Protein AF-A0A8G1RL74-F1 (afdb_monomer_lite)

pLDDT: mean 72.15, std 18.11, range [24.28, 95.0]

Radius of gyration: 19.1 Å; chains: 1; bounding box: 39×47×53 Å

InterPro domains:
  IPR001680 WD40 repeat [PS50082] (31-72)
  IPR011659 WD40-like beta-propeller [PF07676] (40-57)
  IPR015943 WD40/YVTN repeat-like-containing domain superfamily [G3DSA:2.130.10.10] (12-139)
  IPR015943 WD40/YVTN repeat-like-containing domain superfamily [G3DSA:2.130.10.10] (140-212)

Organism: NCBI:txid1448319

Secondary structure (DSSP, 8-state):
----EEEEE---SSSS---EEEEETTEEEEEE---S---EEEE-TTSSEEEEE-SSSEEEEEE--TTS--EEEEEEE-SS---EEEEEE-TTSSEEEEEETTEEEEEETTTTEEEEEE--TTS-EEEEEE-TTSPEEEEESEEEEEE-TTSSEEEEEESSSSEEEEEETTT--EEEEEE-SS-----EE-TTSSEEEETTEEEEPTT-PPS---S-SS---------EEEETTEEEETTEEEEEPPGGGSSEEEEETTEEEEE-TTS-EEEEE---

Sequence (276 aa):
MSPSSVLLAYYSLKHVSTEAFVLRESGVSCLYGLKLRVTSVALSPDGQRLAYSSNEKEIPLWQVESSGADTMVDTLPIDVPSPTRRLSISPDSQYIARASDQGVDIWSVADKMVIRRLGNDAGDVTSVCFSADGRLLARAEIRALACSRDGRYILSSSETTNEITLWDVATKEKLQIIEAPGPTQLLRLSEDQRYVLTERGAFPISGASAPGQDGSSAPATVECPAFLAVRDNWIVTGARRRLWLPPEYRGVWALHGRVFDIGSKLGRVLKFVLRE

Structure (mmCIF, N/CA/C/O backbone):
data_AF-A0A8G1RL74-F1
#
_entry.id   AF-A0A8G1RL74-F1
#
loop_
_atom_site.group_PDB
_atom_site.id
_atom_site.type_symbol
_atom_site.label_atom_id
_atom_site.label_alt_id
_atom_site.label_comp_id
_atom_site.label_asym_id
_atom_site.label_entity_id
_atom_site.label_seq_id
_atom_site.pdbx_PDB_ins_code
_atom_site.Cartn_x
_atom_site.Cartn_y
_atom_site.Cartn_z
_atom_site.occupancy
_atom_site.B_iso_or_equiv
_atom_site.auth_seq_id
_atom_site.auth_comp_id
_atom_site.auth_asym_id
_atom_site.auth_atom_id
_atom_site.pdbx_PDB_model_num
ATOM 1 N N . MET A 1 1 ? -22.833 1.667 2.586 1.00 26.55 1 MET A N 1
ATOM 2 C CA . MET A 1 1 ? -21.927 2.555 3.343 1.00 26.55 1 MET A CA 1
ATOM 3 C C . MET A 1 1 ? -20.529 2.324 2.798 1.00 26.55 1 MET A C 1
ATOM 5 O O . MET A 1 1 ? -20.051 1.203 2.883 1.00 26.55 1 MET A O 1
ATOM 9 N N . SER A 1 2 ? -19.952 3.312 2.111 1.00 32.06 2 SER A N 1
ATOM 10 C CA . SER A 1 2 ? -18.556 3.231 1.653 1.00 32.06 2 SER A CA 1
ATOM 11 C C . SER A 1 2 ? -17.647 3.382 2.877 1.00 32.06 2 SER A C 1
ATOM 13 O O . SER A 1 2 ? -17.989 4.194 3.737 1.00 32.06 2 SER A O 1
ATOM 15 N N . PRO A 1 3 ? -16.556 2.616 3.023 1.00 38.44 3 PRO A N 1
ATOM 16 C CA . PRO A 1 3 ? -15.675 2.751 4.175 1.00 38.44 3 PRO A CA 1
ATOM 17 C C . PRO A 1 3 ? -14.981 4.125 4.150 1.00 38.44 3 PRO A C 1
ATOM 19 O O . PRO A 1 3 ? -14.099 4.382 3.335 1.00 38.44 3 PRO A O 1
ATOM 22 N N . SER A 1 4 ? -15.426 5.023 5.033 1.00 44.66 4 SER A N 1
ATOM 23 C CA . SER A 1 4 ? -15.088 6.458 5.103 1.00 44.66 4 SER A CA 1
ATOM 24 C C . SER A 1 4 ? -13.709 6.783 5.702 1.00 44.66 4 SER A C 1
ATOM 26 O O . SER A 1 4 ? -13.488 7.902 6.174 1.00 44.66 4 SER A O 1
ATOM 28 N N . SER A 1 5 ? -12.786 5.822 5.722 1.00 42.84 5 SER A N 1
ATOM 29 C CA . SER A 1 5 ? -11.487 5.958 6.387 1.00 42.84 5 SER A CA 1
ATOM 30 C C . SER A 1 5 ? -10.369 5.854 5.356 1.00 42.84 5 SER A C 1
ATOM 32 O O . SER A 1 5 ? -10.213 4.825 4.699 1.00 42.84 5 SER A O 1
ATOM 34 N N . VAL A 1 6 ? -9.577 6.917 5.203 1.00 50.50 6 VAL A N 1
ATOM 35 C CA . VAL A 1 6 ? -8.365 6.896 4.376 1.00 50.50 6 VAL A CA 1
ATOM 36 C C . VAL A 1 6 ? -7.164 7.020 5.287 1.00 50.50 6 VAL A C 1
ATOM 38 O O . VAL A 1 6 ? -7.056 7.920 6.111 1.00 50.50 6 VAL A O 1
ATOM 41 N N . LEU A 1 7 ? -6.242 6.079 5.158 1.00 50.16 7 LEU A N 1
ATOM 42 C CA . LEU A 1 7 ? -5.069 6.066 6.002 1.00 50.16 7 LEU A CA 1
ATOM 43 C C . LEU A 1 7 ? -3.994 7.019 5.480 1.00 50.16 7 LEU A C 1
ATOM 45 O O . LEU A 1 7 ? -3.633 6.948 4.305 1.00 50.16 7 LEU A O 1
ATOM 49 N N . LEU A 1 8 ? -3.427 7.835 6.373 1.00 49.84 8 LEU A N 1
ATOM 50 C CA . LEU A 1 8 ? -2.185 8.556 6.116 1.00 49.84 8 LEU A CA 1
ATOM 51 C C . LEU A 1 8 ? -1.096 8.030 7.046 1.00 49.84 8 LEU A C 1
ATOM 53 O O . LEU A 1 8 ? -0.941 8.461 8.187 1.00 49.84 8 LEU A O 1
ATOM 57 N N . ALA A 1 9 ? -0.298 7.099 6.543 1.00 46.19 9 ALA A N 1
ATOM 58 C CA . ALA A 1 9 ? 0.945 6.762 7.211 1.00 46.19 9 ALA A CA 1
ATOM 59 C C . ALA A 1 9 ? 1.938 7.913 7.008 1.00 46.19 9 ALA A C 1
ATOM 61 O O . ALA A 1 9 ? 2.333 8.218 5.881 1.00 46.19 9 ALA A O 1
ATOM 62 N N . TYR A 1 10 ? 2.319 8.576 8.094 1.00 46.38 10 TYR A N 1
ATOM 63 C CA . TYR A 1 10 ? 3.368 9.581 8.077 1.00 46.38 10 TYR A CA 1
ATOM 64 C C . TYR A 1 10 ? 4.738 8.903 8.202 1.00 46.38 10 TYR A C 1
ATOM 66 O O . TYR A 1 10 ? 4.910 7.940 8.941 1.00 46.38 10 TYR A O 1
ATOM 74 N N . TYR A 1 11 ? 5.722 9.423 7.469 1.00 41.25 11 TYR A N 1
ATOM 75 C CA . TYR A 1 11 ? 7.127 9.031 7.538 1.00 41.25 11 TYR A CA 1
ATOM 76 C C . TYR A 1 11 ? 7.974 10.301 7.679 1.00 41.25 11 TYR A C 1
ATOM 78 O O . TYR A 1 11 ? 8.008 11.131 6.766 1.00 41.25 11 TYR A O 1
ATOM 86 N N . SER A 1 12 ? 8.652 10.482 8.820 1.00 38.94 12 SER A N 1
ATOM 87 C CA . SER A 1 12 ? 9.612 11.581 8.998 1.00 38.94 12 SER A CA 1
ATOM 88 C C . SER A 1 12 ? 11.030 11.106 8.735 1.00 38.94 12 SER A C 1
ATO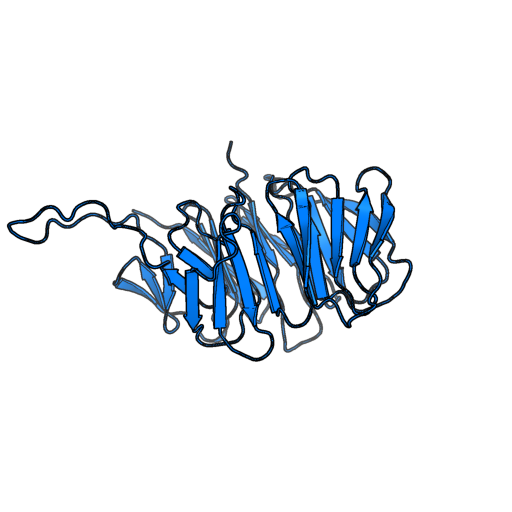M 90 O O . SER A 1 12 ? 11.558 10.256 9.447 1.00 38.94 12 SER A O 1
ATOM 92 N N . LEU A 1 13 ? 11.688 11.711 7.749 1.00 38.06 13 LEU A N 1
ATOM 93 C CA . LEU A 1 13 ? 13.078 11.405 7.404 1.00 38.06 13 LEU A CA 1
ATOM 94 C C . LEU A 1 13 ? 14.120 12.063 8.313 1.00 38.06 13 LEU A C 1
ATOM 96 O O . LEU A 1 13 ? 15.304 11.819 8.097 1.00 38.06 13 LEU A O 1
ATOM 100 N N . LYS A 1 14 ? 13.741 12.926 9.270 1.00 36.50 14 LYS A N 1
ATOM 101 C CA . LYS A 1 14 ? 14.746 13.782 9.928 1.00 36.50 14 LYS A CA 1
ATOM 102 C C . LYS A 1 14 ? 14.900 13.680 11.441 1.00 36.50 14 LYS A C 1
ATOM 104 O O . LYS A 1 14 ? 16.012 13.933 11.883 1.00 36.50 14 LYS A O 1
ATOM 109 N N . HIS A 1 15 ? 13.920 13.238 12.230 1.00 37.06 15 HIS A N 1
ATOM 110 C CA . HIS A 1 15 ? 14.128 13.095 13.680 1.00 37.06 15 HIS A CA 1
ATOM 111 C C . HIS A 1 15 ? 13.288 11.953 14.271 1.00 37.06 15 HIS A C 1
ATOM 113 O O . HIS A 1 15 ? 12.080 12.087 14.345 1.00 37.06 15 HIS A O 1
ATOM 119 N N . VAL A 1 16 ? 13.966 10.854 14.638 1.00 46.22 16 VAL A N 1
ATOM 120 C CA . VAL A 1 16 ? 13.730 9.749 15.616 1.00 46.22 16 VAL A CA 1
ATOM 121 C C . VAL A 1 16 ? 12.306 9.234 15.956 1.00 46.22 16 VAL A C 1
ATOM 123 O O . VAL A 1 16 ? 12.204 8.112 16.441 1.00 46.22 16 VAL A O 1
ATOM 126 N N . SER A 1 17 ? 11.203 9.920 15.668 1.00 50.62 17 SER A N 1
ATOM 127 C CA . SER A 1 17 ? 9.837 9.422 15.880 1.00 50.62 17 SER A CA 1
ATOM 128 C C . SER A 1 17 ? 9.039 9.416 14.579 1.00 50.62 17 SER A C 1
ATOM 130 O O . SER A 1 17 ? 9.030 10.379 13.809 1.00 50.62 17 SER A O 1
ATOM 132 N N . THR A 1 18 ? 8.383 8.292 14.298 1.00 56.81 18 THR A N 1
ATOM 133 C CA . THR A 1 18 ? 7.429 8.169 13.196 1.00 56.81 18 THR A CA 1
ATOM 134 C C . THR A 1 18 ? 6.071 7.826 13.782 1.00 56.81 18 THR A C 1
ATOM 136 O O . THR A 1 18 ? 5.930 6.829 14.480 1.00 56.81 18 THR A O 1
ATOM 139 N N . GLU A 1 19 ? 5.081 8.663 13.500 1.00 57.00 19 GLU A N 1
ATOM 140 C CA . GLU A 1 19 ? 3.706 8.492 13.968 1.00 57.00 19 GLU A CA 1
ATOM 141 C C . GLU A 1 19 ? 2.831 7.970 12.824 1.00 57.00 19 GLU A C 1
ATOM 143 O O . GLU A 1 19 ? 3.009 8.359 11.669 1.00 57.00 19 GLU A O 1
ATOM 148 N N . ALA A 1 20 ? 1.894 7.075 13.132 1.00 60.78 20 ALA A N 1
ATOM 149 C CA . ALA A 1 20 ? 0.891 6.604 12.184 1.00 60.78 20 ALA A CA 1
ATOM 150 C C . ALA A 1 20 ? -0.439 7.310 12.472 1.00 60.78 20 ALA A C 1
ATOM 152 O O . ALA A 1 20 ? -0.889 7.340 13.618 1.00 60.78 20 ALA A O 1
ATOM 153 N N . PHE A 1 21 ? -1.073 7.861 11.436 1.00 61.91 21 PHE A N 1
ATOM 154 C CA . PHE A 1 21 ? -2.341 8.573 11.565 1.00 61.91 21 PHE A CA 1
ATOM 155 C C . PHE A 1 21 ? -3.429 7.891 10.747 1.00 61.91 21 PHE A C 1
ATOM 157 O O . PHE A 1 21 ? -3.199 7.451 9.621 1.00 61.91 21 PHE A O 1
ATOM 164 N N . VAL A 1 22 ? -4.642 7.871 11.288 1.00 62.16 22 VAL A N 1
ATOM 165 C CA . VAL A 1 22 ? -5.845 7.512 10.540 1.00 62.16 22 VAL A CA 1
ATOM 166 C C . VAL A 1 22 ? -6.636 8.776 10.270 1.00 62.16 22 VAL A C 1
ATOM 168 O O . VAL A 1 22 ? -6.979 9.519 11.194 1.00 62.16 22 VAL A O 1
ATOM 171 N N . LEU A 1 23 ? -6.945 9.015 8.996 1.00 57.38 23 LEU A N 1
ATOM 172 C CA . LEU A 1 23 ? -7.840 10.089 8.597 1.00 57.38 23 LEU A CA 1
ATOM 173 C C . LEU A 1 23 ? -9.252 9.537 8.457 1.00 57.38 23 LEU A C 1
ATOM 175 O O . LEU A 1 23 ? -9.491 8.490 7.849 1.00 57.38 23 LEU A O 1
ATOM 179 N N . ARG A 1 24 ? -10.193 10.273 9.030 1.00 59.75 24 ARG A N 1
ATOM 180 C CA . ARG A 1 24 ? -11.633 10.034 8.942 1.00 59.75 24 ARG A CA 1
ATOM 181 C C . ARG A 1 24 ? -12.304 11.311 8.509 1.00 59.75 24 ARG A C 1
ATOM 183 O O . ARG A 1 24 ? -11.745 12.386 8.680 1.00 59.75 24 ARG A O 1
ATOM 190 N N . GLU A 1 25 ? -13.566 11.237 8.115 1.00 53.59 25 GLU A N 1
ATOM 191 C CA . GLU A 1 25 ? -14.400 12.437 7.970 1.00 53.59 25 GLU A CA 1
ATOM 192 C C . GLU A 1 25 ? -14.465 13.263 9.262 1.00 53.59 25 GLU A C 1
ATOM 194 O O . GLU A 1 25 ? -14.274 14.480 9.214 1.00 53.59 25 GLU A O 1
ATOM 199 N N . SER A 1 26 ? -14.596 12.606 10.418 1.00 54.28 26 SER A N 1
ATOM 200 C CA . SER A 1 26 ? -14.692 13.245 11.740 1.00 54.28 26 SER A CA 1
ATOM 201 C C . SER A 1 26 ? -13.412 13.954 12.191 1.00 54.28 26 SER A C 1
ATOM 203 O O . SER A 1 26 ? -13.473 14.895 12.977 1.00 54.28 26 SER A O 1
ATOM 205 N N . GLY A 1 27 ? -12.244 13.557 11.685 1.00 55.72 27 GLY A N 1
ATOM 206 C CA . GLY A 1 27 ? -10.974 14.106 12.152 1.00 55.72 27 GLY A CA 1
ATOM 207 C C . GLY A 1 27 ? -9.778 13.242 11.789 1.00 55.72 27 GLY A C 1
ATOM 208 O O . GLY A 1 27 ? -9.906 12.217 11.125 1.00 55.72 27 GLY A O 1
ATOM 209 N N . VAL A 1 28 ? -8.614 13.679 12.248 1.00 61.22 28 VAL A N 1
ATOM 210 C CA . VAL A 1 28 ? -7.370 12.915 12.183 1.00 61.22 28 VAL A CA 1
ATOM 211 C C . VAL A 1 28 ? -7.112 12.357 13.573 1.00 61.22 28 VAL A C 1
ATOM 213 O O . VAL A 1 28 ? -7.032 13.136 14.521 1.00 61.22 28 VAL A O 1
ATOM 216 N N . SER A 1 29 ? -6.993 11.034 13.701 1.00 60.59 29 SER A N 1
ATOM 217 C CA . SER A 1 29 ? -6.506 10.408 14.936 1.00 60.59 29 SER A CA 1
ATOM 218 C C . SER A 1 29 ? -5.061 9.964 14.745 1.00 60.59 29 SER A C 1
ATOM 220 O O . SER A 1 29 ? -4.694 9.416 13.703 1.00 60.59 29 SER A O 1
ATOM 222 N N . CYS A 1 30 ? -4.223 10.213 15.748 1.00 63.19 30 CYS A N 1
ATOM 223 C CA . CYS A 1 30 ? -2.933 9.544 15.852 1.00 63.19 30 CYS A CA 1
ATOM 224 C C . CYS A 1 30 ? -3.184 8.185 16.500 1.00 63.19 30 CYS A C 1
ATOM 226 O O . CYS A 1 30 ? -3.754 8.140 17.589 1.00 63.19 30 CYS A O 1
ATOM 228 N N . LEU A 1 31 ? -2.784 7.098 15.839 1.00 58.97 31 LEU A N 1
ATOM 229 C CA . LEU A 1 31 ? -3.006 5.747 16.363 1.00 58.97 31 LEU A CA 1
ATOM 230 C C . LEU A 1 31 ? -2.230 5.498 17.649 1.00 58.97 31 LEU A C 1
ATOM 232 O O . LEU A 1 31 ? -2.686 4.723 18.473 1.00 58.97 31 LEU A O 1
ATOM 236 N N . TYR A 1 32 ? -1.087 6.165 17.828 1.00 54.69 32 TYR A N 1
ATOM 237 C CA . TYR A 1 32 ? -0.374 6.320 19.095 1.00 54.69 32 TYR A CA 1
ATOM 238 C C . TYR A 1 32 ? 0.888 7.167 18.857 1.00 54.69 32 TYR A C 1
ATOM 240 O O . TYR A 1 32 ? 1.478 7.116 17.775 1.00 54.69 32 TYR A O 1
ATOM 248 N N . GLY A 1 33 ? 1.358 7.886 19.883 1.00 48.19 33 GLY A N 1
ATOM 249 C CA . GLY A 1 33 ? 2.649 8.592 19.891 1.00 48.19 33 GLY A CA 1
ATOM 250 C C . GLY A 1 33 ? 3.831 7.619 19.946 1.00 48.19 33 GLY A C 1
ATOM 251 O O . GLY A 1 33 ? 4.504 7.486 20.971 1.00 48.19 33 GLY A O 1
ATOM 252 N N . LEU A 1 34 ? 4.050 6.875 18.864 1.00 51.53 34 LEU A N 1
ATOM 253 C CA . LEU A 1 34 ? 5.101 5.874 18.776 1.00 51.53 34 LEU A CA 1
ATOM 254 C C . LEU A 1 34 ? 6.471 6.568 18.781 1.00 51.53 34 LEU A C 1
ATOM 256 O O . LEU A 1 34 ? 6.874 7.216 17.816 1.00 51.53 34 LEU A O 1
ATOM 260 N N . LYS A 1 35 ? 7.259 6.349 19.841 1.00 57.38 35 LYS A N 1
ATOM 261 C CA . LYS A 1 35 ? 8.718 6.585 19.834 1.00 57.38 35 LYS A CA 1
ATOM 262 C C . LYS A 1 35 ? 9.456 5.518 19.009 1.00 57.38 35 LYS A C 1
ATOM 264 O O . LYS A 1 35 ? 10.547 5.094 19.371 1.00 57.38 35 LYS A O 1
ATOM 269 N N . LEU A 1 36 ? 8.838 5.036 17.934 1.00 63.84 36 LEU A N 1
ATOM 270 C CA . LEU A 1 36 ? 9.356 3.969 17.092 1.00 63.84 36 LEU A CA 1
ATOM 271 C C . LEU A 1 36 ? 9.481 4.470 15.657 1.00 63.84 36 LEU A C 1
ATOM 273 O O . LEU A 1 36 ? 8.739 5.341 15.198 1.00 63.84 36 LEU A O 1
ATOM 277 N N . ARG A 1 37 ? 10.437 3.896 14.929 1.00 70.50 37 ARG A N 1
ATOM 278 C CA . ARG A 1 37 ? 10.580 4.119 13.494 1.00 70.50 37 ARG A CA 1
ATOM 279 C C . ARG A 1 37 ? 9.636 3.171 12.760 1.00 70.50 37 ARG A C 1
ATOM 281 O O . ARG A 1 37 ? 9.957 1.998 12.594 1.00 70.50 37 ARG A O 1
ATOM 288 N N . VAL A 1 38 ? 8.482 3.679 12.339 1.00 74.81 38 VAL A N 1
ATOM 289 C CA . VAL A 1 38 ? 7.544 2.959 11.467 1.00 74.81 38 VAL A CA 1
ATOM 290 C C . VAL A 1 38 ? 8.156 2.840 10.070 1.00 74.81 38 VAL A C 1
ATOM 292 O O . VAL A 1 38 ? 8.666 3.814 9.513 1.00 74.81 38 VAL A O 1
ATOM 295 N N . THR A 1 39 ? 8.136 1.631 9.519 1.00 77.12 39 THR A N 1
ATOM 296 C CA . THR A 1 39 ? 8.751 1.287 8.227 1.00 77.12 39 THR A CA 1
ATOM 297 C C . THR A 1 39 ? 7.721 1.024 7.132 1.00 77.12 39 THR A C 1
ATOM 299 O O . THR A 1 39 ? 7.994 1.286 5.962 1.00 77.12 39 THR A O 1
ATOM 302 N N . SER A 1 40 ? 6.524 0.556 7.491 1.00 79.88 40 SER A N 1
ATOM 303 C CA . SER A 1 40 ? 5.406 0.353 6.571 1.00 79.88 40 SER A CA 1
ATOM 304 C C . SER A 1 40 ? 4.083 0.319 7.330 1.00 79.88 40 SER A C 1
ATOM 306 O O . SER A 1 40 ? 4.057 0.012 8.520 1.00 79.88 40 SER A O 1
ATOM 308 N N . VAL A 1 41 ? 2.987 0.634 6.642 1.00 80.06 41 VAL A N 1
ATOM 309 C CA . VAL A 1 41 ? 1.629 0.572 7.184 1.00 80.06 41 VAL A CA 1
ATOM 310 C C . VAL A 1 41 ? 0.692 0.041 6.106 1.00 80.06 41 VAL A C 1
ATOM 312 O O . VAL A 1 41 ? 0.876 0.346 4.928 1.00 80.06 41 VAL A O 1
ATOM 315 N N . ALA A 1 42 ? -0.312 -0.727 6.510 1.00 82.94 42 ALA A N 1
ATOM 316 C CA . ALA A 1 42 ? -1.349 -1.249 5.640 1.00 82.94 42 ALA A CA 1
ATOM 317 C C . ALA A 1 42 ? -2.731 -1.082 6.286 1.00 82.94 42 ALA A C 1
ATOM 319 O O . ALA A 1 42 ? -2.906 -1.352 7.474 1.00 82.94 42 ALA A O 1
ATOM 320 N N . LEU A 1 43 ? -3.704 -0.643 5.485 1.00 79.00 43 LEU A N 1
ATOM 321 C CA . LEU A 1 43 ? -5.120 -0.600 5.845 1.00 79.00 43 LEU A CA 1
ATOM 322 C C . LEU A 1 43 ? -5.848 -1.709 5.088 1.00 79.00 43 LEU A C 1
ATOM 324 O O . LEU A 1 43 ? -5.581 -1.947 3.910 1.00 79.00 43 LEU A O 1
ATOM 328 N N . SER A 1 44 ? -6.789 -2.347 5.759 1.00 82.94 44 SER A N 1
ATOM 329 C CA . SER A 1 44 ? -7.779 -3.220 5.128 1.00 82.94 44 SER A CA 1
ATOM 330 C C . SER A 1 44 ? -8.692 -2.429 4.182 1.00 82.94 44 SER A C 1
ATOM 332 O O . SER A 1 44 ? -8.947 -1.243 4.418 1.00 82.94 44 SER A O 1
ATOM 334 N N . PRO A 1 45 ? -9.234 -3.045 3.118 1.00 76.75 45 PRO A N 1
ATOM 335 C CA . PRO A 1 45 ? -10.108 -2.325 2.187 1.00 76.75 45 PRO A CA 1
ATOM 336 C C . PRO A 1 45 ? -11.441 -1.854 2.773 1.00 76.75 45 PRO A C 1
ATOM 338 O O . PRO A 1 45 ? -12.035 -0.918 2.238 1.00 76.75 45 PRO A O 1
ATOM 341 N N . ASP A 1 46 ? -11.905 -2.477 3.858 1.00 74.75 46 ASP A N 1
ATOM 342 C CA . ASP A 1 46 ? -13.059 -2.023 4.643 1.00 74.75 46 ASP A CA 1
ATOM 343 C C . ASP A 1 46 ? -12.716 -0.873 5.612 1.00 74.75 46 ASP A C 1
ATOM 345 O O . ASP A 1 46 ? -13.611 -0.288 6.221 1.00 74.75 46 ASP A O 1
ATOM 349 N N . GLY A 1 47 ? -11.434 -0.519 5.739 1.00 75.25 47 GLY A N 1
ATOM 350 C CA . GLY A 1 47 ? -10.953 0.542 6.613 1.00 75.25 47 GLY A CA 1
ATOM 351 C C . GLY A 1 47 ? -11.069 0.246 8.107 1.00 75.25 47 GLY A C 1
ATOM 352 O O . GLY A 1 47 ? -10.883 1.168 8.897 1.00 75.25 47 GLY A O 1
ATOM 353 N N . GLN A 1 48 ? -11.378 -0.994 8.496 1.00 83.12 48 GLN A N 1
ATOM 354 C CA . GLN A 1 48 ? -11.642 -1.388 9.884 1.00 83.12 48 GLN A CA 1
ATOM 355 C C . GLN A 1 48 ? -10.431 -2.004 10.577 1.00 83.12 48 GLN A C 1
ATOM 357 O O . GLN A 1 48 ? -10.402 -2.120 11.796 1.00 83.12 48 GLN A O 1
ATOM 362 N N . ARG A 1 49 ? -9.420 -2.410 9.813 1.00 85.69 49 ARG A N 1
ATOM 363 C CA . ARG A 1 49 ? -8.160 -2.960 10.321 1.00 85.69 49 ARG A CA 1
ATOM 364 C C . ARG A 1 49 ? -6.960 -2.211 9.790 1.00 85.69 49 ARG A C 1
ATOM 366 O O . ARG A 1 49 ? -6.900 -1.902 8.596 1.00 85.69 49 ARG A O 1
ATOM 373 N N . LEU A 1 50 ? -5.977 -2.028 10.659 1.00 85.69 50 LEU A N 1
ATOM 374 C CA . LEU A 1 50 ? -4.691 -1.445 10.333 1.00 85.69 50 LEU A CA 1
ATOM 375 C C . LEU A 1 50 ? -3.549 -2.248 10.933 1.00 85.69 50 LEU A C 1
ATOM 377 O O . LEU A 1 50 ? -3.582 -2.592 12.107 1.00 85.69 50 LEU A O 1
ATOM 381 N N . ALA A 1 51 ? -2.502 -2.456 10.146 1.00 87.25 51 ALA A N 1
ATOM 382 C CA . ALA A 1 51 ? -1.241 -2.993 10.623 1.00 87.25 51 ALA A CA 1
ATOM 383 C C . ALA A 1 51 ? -0.097 -2.038 10.298 1.00 87.25 51 ALA A C 1
ATOM 385 O O . ALA A 1 51 ? -0.089 -1.412 9.237 1.00 87.25 51 ALA A O 1
ATOM 386 N N . TYR A 1 52 ? 0.895 -1.952 11.179 1.00 84.56 52 TYR A N 1
ATOM 387 C CA . TYR A 1 52 ? 2.147 -1.263 10.879 1.00 84.56 52 TYR A CA 1
ATOM 388 C C . TYR A 1 52 ? 3.350 -2.094 11.300 1.00 84.56 52 TYR A C 1
ATOM 390 O O . TYR A 1 52 ? 3.295 -2.868 12.249 1.00 84.56 52 TYR A O 1
ATOM 398 N N . SER A 1 53 ? 4.461 -1.901 10.601 1.00 83.06 53 SER A N 1
ATOM 399 C CA . SER A 1 53 ? 5.749 -2.476 10.961 1.00 83.06 53 SER A CA 1
ATOM 400 C C . SER A 1 53 ? 6.673 -1.399 11.501 1.00 83.06 53 SER A C 1
ATOM 402 O O . SER A 1 53 ? 6.659 -0.252 11.047 1.00 83.06 53 SER A O 1
ATOM 404 N N . SER A 1 54 ? 7.522 -1.783 12.442 1.00 80.00 54 SER A N 1
ATOM 405 C CA . SER A 1 54 ? 8.617 -0.960 12.944 1.00 80.00 54 SER A CA 1
ATOM 406 C C . SER A 1 54 ? 9.921 -1.769 12.919 1.00 80.00 54 SER A C 1
ATOM 408 O O . SER A 1 54 ? 10.010 -2.778 12.216 1.00 80.00 54 SER A O 1
ATOM 410 N N . A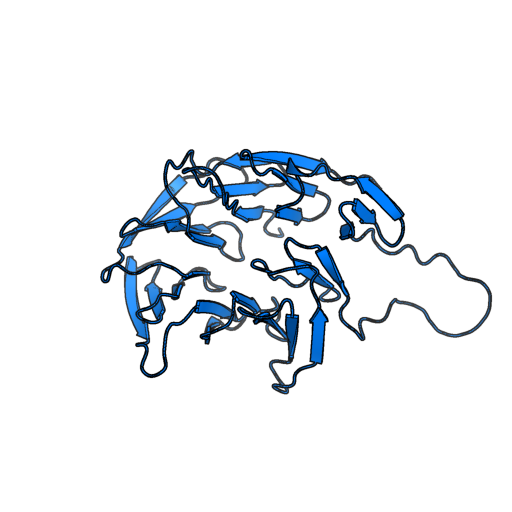SN A 1 55 ? 10.945 -1.318 13.643 1.00 74.88 55 ASN A N 1
ATOM 411 C CA . ASN A 1 55 ? 12.148 -2.117 13.892 1.00 74.88 55 ASN A CA 1
ATOM 412 C C . ASN A 1 55 ? 11.942 -3.190 14.984 1.00 74.88 55 ASN A C 1
ATOM 414 O O . ASN A 1 55 ? 12.866 -3.955 15.254 1.00 74.88 55 ASN A O 1
ATOM 418 N N . GLU A 1 56 ? 10.767 -3.233 15.617 1.00 77.38 56 GLU A N 1
ATOM 419 C CA . GLU A 1 56 ? 10.417 -4.243 16.617 1.00 77.38 56 GLU A CA 1
ATOM 420 C C . GLU A 1 56 ? 10.075 -5.594 15.969 1.00 77.38 56 GLU A C 1
ATOM 422 O O . GLU A 1 56 ? 9.836 -5.695 14.764 1.00 77.38 56 GLU A O 1
ATOM 427 N N . LYS A 1 57 ? 10.044 -6.653 16.784 1.00 83.94 57 LYS A N 1
ATOM 428 C CA . LYS A 1 57 ? 9.806 -8.040 16.339 1.00 83.94 57 LYS A CA 1
ATOM 429 C C . LYS A 1 57 ? 8.326 -8.414 16.218 1.00 83.94 57 LYS A C 1
ATOM 431 O O . LYS A 1 57 ? 7.994 -9.593 16.182 1.00 83.94 57 LYS A O 1
ATOM 436 N N . GLU A 1 58 ? 7.437 -7.434 16.163 1.00 88.62 58 GLU A N 1
ATOM 437 C CA . GLU A 1 58 ? 5.997 -7.660 16.092 1.00 88.62 58 GLU A CA 1
ATOM 438 C C . GLU A 1 58 ? 5.346 -6.660 15.137 1.00 88.62 58 GLU A C 1
ATOM 440 O O . GLU A 1 58 ? 5.835 -5.543 14.944 1.00 88.62 58 GLU A O 1
ATOM 445 N N . ILE A 1 59 ? 4.226 -7.070 14.549 1.00 89.56 59 ILE A N 1
ATOM 446 C CA . ILE A 1 59 ? 3.339 -6.223 13.752 1.00 89.56 59 ILE A CA 1
ATOM 447 C C . ILE A 1 59 ? 2.050 -6.036 14.554 1.00 89.56 59 ILE A C 1
ATOM 449 O O . ILE A 1 59 ? 1.242 -6.964 14.630 1.00 89.56 59 ILE A O 1
ATOM 453 N N . PRO A 1 60 ? 1.833 -4.858 15.156 1.00 87.62 60 PRO A N 1
ATOM 454 C CA . PRO A 1 60 ? 0.583 -4.553 15.834 1.0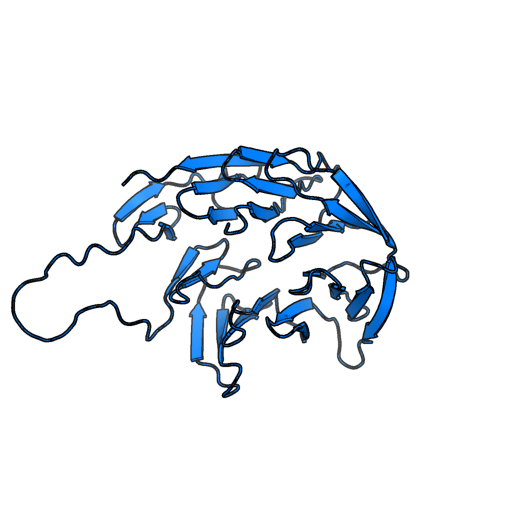0 87.62 60 PRO A CA 1
ATOM 455 C C . PRO A 1 60 ? -0.585 -4.487 14.853 1.00 87.62 60 PRO A C 1
ATOM 457 O O . PRO A 1 60 ? -0.471 -3.873 13.789 1.00 87.62 60 PRO A O 1
ATOM 460 N N . LEU A 1 61 ? -1.715 -5.075 15.245 1.00 89.38 61 LEU A N 1
ATOM 461 C CA . LEU A 1 61 ? -2.982 -5.017 14.529 1.00 89.38 61 LEU A CA 1
ATOM 462 C C . LEU A 1 61 ? -3.979 -4.175 15.323 1.00 89.38 61 LEU A C 1
ATOM 464 O O . LEU A 1 61 ? -4.246 -4.421 16.500 1.00 89.38 61 LEU A O 1
ATOM 468 N N . TRP A 1 62 ? -4.546 -3.187 14.650 1.00 87.31 62 TRP A N 1
ATOM 469 C CA . TRP A 1 62 ? -5.475 -2.224 15.212 1.00 87.31 62 TRP A CA 1
ATOM 470 C C . TRP A 1 62 ? -6.848 -2.387 14.587 1.00 87.31 62 TRP A C 1
ATOM 472 O O . TRP A 1 62 ? -6.967 -2.468 13.363 1.00 87.31 62 TRP A O 1
ATOM 482 N N . GLN A 1 63 ? -7.872 -2.379 15.433 1.00 87.12 63 GLN A N 1
ATOM 483 C CA . GLN A 1 63 ? -9.236 -2.111 15.020 1.00 87.12 63 GLN A CA 1
ATOM 484 C C . GLN A 1 63 ? -9.390 -0.598 14.880 1.00 87.12 63 GLN A C 1
ATOM 486 O O . GLN A 1 63 ? -9.110 0.164 15.807 1.00 87.12 63 GLN A O 1
ATOM 491 N N . VAL A 1 64 ? -9.812 -0.182 13.695 1.00 80.69 64 VAL A N 1
ATOM 492 C CA . VAL A 1 64 ? -10.034 1.207 13.320 1.00 80.69 64 VAL A CA 1
ATOM 493 C C . VAL A 1 64 ? -11.531 1.461 13.342 1.00 80.69 64 VAL A C 1
ATOM 495 O O . VAL A 1 64 ? -12.288 0.854 12.583 1.00 80.69 64 VAL A O 1
ATOM 498 N N . GLU A 1 65 ? -11.963 2.379 14.199 1.00 78.62 65 GLU A N 1
ATOM 499 C CA . GLU A 1 65 ? -13.374 2.735 14.313 1.00 78.62 65 GLU A CA 1
ATOM 500 C C . GLU A 1 65 ? -13.656 4.117 13.731 1.00 78.62 65 GLU A C 1
ATOM 502 O O . GLU A 1 65 ? -12.865 5.050 13.873 1.00 78.62 65 GLU A O 1
ATOM 507 N N . SER A 1 66 ? -14.835 4.301 13.131 1.00 70.44 66 SER A N 1
ATOM 508 C CA . SER A 1 66 ? -15.281 5.619 12.653 1.00 70.44 66 SER A CA 1
ATOM 509 C C . SER A 1 66 ? -15.422 6.648 13.786 1.00 70.44 66 SER A C 1
ATOM 511 O O . SER A 1 66 ? -15.285 7.848 13.546 1.00 70.44 66 SER A O 1
ATOM 513 N N . SER A 1 67 ? -15.653 6.176 15.016 1.00 70.19 67 SER A N 1
ATOM 514 C CA . SER A 1 67 ? -15.697 6.972 16.250 1.00 70.19 67 SER A CA 1
ATOM 515 C C . SER A 1 67 ? -14.340 7.597 16.608 1.00 70.19 67 SER A C 1
ATOM 517 O O . SER A 1 67 ? -14.293 8.575 17.351 1.00 70.19 67 SER A O 1
ATOM 519 N N . GLY A 1 68 ? -13.239 7.051 16.075 1.00 69.81 68 GLY A N 1
ATOM 520 C CA . GLY A 1 68 ? -11.875 7.376 16.488 1.00 69.81 68 GLY A CA 1
ATOM 521 C C . GLY A 1 68 ? -11.401 6.612 17.729 1.00 69.81 68 GLY A C 1
ATOM 522 O O . GLY A 1 68 ? -10.270 6.831 18.156 1.00 69.81 68 GLY A O 1
ATOM 523 N N . ALA A 1 69 ? -12.223 5.717 18.292 1.00 76.69 69 ALA A N 1
ATOM 524 C CA . ALA A 1 69 ? -11.843 4.819 19.383 1.00 76.69 69 ALA A CA 1
ATOM 525 C C . ALA A 1 69 ? -11.013 3.630 18.863 1.00 76.69 69 ALA A C 1
ATOM 527 O O . ALA A 1 69 ? -11.413 2.473 18.959 1.00 76.69 69 ALA A O 1
ATOM 528 N N . ASP A 1 70 ? -9.858 3.926 18.271 1.00 79.75 70 ASP A N 1
ATOM 529 C CA . ASP A 1 70 ? -8.970 2.895 17.741 1.00 79.75 70 ASP A CA 1
ATOM 530 C C . ASP A 1 70 ? -8.345 2.091 18.877 1.00 79.75 70 ASP A C 1
ATOM 532 O O . ASP A 1 70 ? -7.898 2.646 19.884 1.00 79.75 70 ASP A O 1
ATOM 536 N N . THR A 1 71 ? -8.274 0.776 18.704 1.00 85.19 71 THR A N 1
ATOM 537 C CA . THR A 1 71 ? -7.716 -0.117 19.721 1.00 85.19 71 THR A CA 1
ATOM 538 C C . THR A 1 71 ? -6.781 -1.131 19.095 1.00 85.19 71 THR A C 1
ATOM 540 O O . THR A 1 71 ? -7.055 -1.685 18.032 1.00 85.19 71 THR A O 1
ATOM 543 N N . MET A 1 72 ? -5.655 -1.381 19.760 1.00 87.25 72 MET A N 1
ATOM 544 C CA . MET A 1 72 ? -4.795 -2.500 19.405 1.00 87.25 72 MET A CA 1
ATOM 545 C C . MET A 1 72 ? -5.500 -3.779 19.847 1.00 87.25 72 MET A C 1
ATOM 547 O O . MET A 1 72 ? -5.734 -3.980 21.038 1.00 87.25 72 MET A O 1
ATOM 551 N N . VAL A 1 73 ? -5.866 -4.613 18.880 1.00 89.88 73 VAL A N 1
ATOM 552 C CA . VAL A 1 73 ? -6.602 -5.861 19.118 1.00 89.88 73 VAL A CA 1
ATOM 553 C C . VAL A 1 73 ? -5.691 -7.077 19.104 1.00 89.88 73 VAL A C 1
ATOM 555 O O . VAL A 1 73 ? -6.059 -8.116 19.648 1.00 89.88 73 VAL A O 1
ATOM 558 N N . ASP A 1 74 ? -4.512 -6.958 18.489 1.00 88.81 74 ASP A N 1
ATOM 559 C CA . ASP A 1 74 ? -3.582 -8.071 18.376 1.00 88.81 74 ASP A CA 1
ATOM 560 C C . ASP A 1 74 ? -2.147 -7.646 18.076 1.00 88.81 74 ASP A C 1
ATOM 562 O O . ASP A 1 74 ? -1.885 -6.503 17.689 1.00 88.81 74 ASP A O 1
ATOM 566 N N . THR A 1 75 ? -1.233 -8.609 18.168 1.00 90.12 75 THR A N 1
ATOM 567 C CA . THR A 1 75 ? 0.112 -8.505 17.601 1.00 90.12 75 THR A CA 1
ATOM 568 C C . THR A 1 75 ? 0.467 -9.779 16.838 1.00 90.12 75 THR A C 1
ATOM 570 O O . THR A 1 75 ? 0.154 -10.893 17.254 1.00 90.12 75 THR A O 1
ATOM 573 N N . LEU A 1 76 ? 1.108 -9.614 15.681 1.00 90.81 76 LEU A N 1
ATOM 574 C CA . LEU A 1 76 ? 1.618 -10.724 14.884 1.00 90.81 76 LEU A CA 1
ATOM 575 C C . LEU A 1 76 ? 3.132 -10.836 15.092 1.00 90.81 76 LEU A C 1
ATOM 577 O O . LEU A 1 76 ? 3.852 -9.880 14.774 1.00 90.81 76 LEU A O 1
ATOM 581 N N . PRO A 1 77 ? 3.638 -11.967 15.609 1.00 89.88 77 PRO A N 1
ATOM 582 C CA . PRO A 1 77 ? 5.061 -12.135 15.847 1.00 89.88 77 PRO A CA 1
ATOM 583 C C . PRO A 1 77 ? 5.835 -12.248 14.532 1.00 89.88 77 PRO A C 1
ATOM 585 O O . PRO A 1 77 ? 5.384 -12.850 13.551 1.00 89.88 77 PRO A O 1
ATOM 588 N N . ILE A 1 78 ? 7.030 -11.663 14.528 1.00 88.38 78 ILE A N 1
ATOM 589 C CA . ILE A 1 78 ? 8.018 -11.799 13.465 1.00 88.38 78 ILE A CA 1
ATOM 590 C C . ILE A 1 78 ? 9.065 -12.817 13.921 1.00 88.38 78 ILE A C 1
ATOM 592 O O . ILE A 1 78 ? 9.991 -12.485 14.664 1.00 88.38 78 ILE A O 1
ATOM 596 N N . ASP A 1 79 ? 8.944 -14.044 13.418 1.00 82.56 79 ASP A N 1
ATOM 597 C CA . ASP A 1 79 ? 9.842 -15.146 13.788 1.00 82.56 79 ASP A CA 1
ATOM 598 C C . ASP A 1 79 ? 11.293 -14.897 13.352 1.00 82.56 79 ASP A C 1
ATOM 600 O O . ASP A 1 79 ? 12.234 -15.192 14.088 1.00 82.56 79 ASP A O 1
ATOM 604 N N . VAL A 1 80 ? 11.481 -14.323 12.156 1.00 82.38 80 VAL A N 1
ATOM 605 C CA . VAL A 1 80 ? 12.802 -13.997 11.598 1.00 82.38 80 VAL A CA 1
ATOM 606 C C . VAL A 1 80 ? 12.959 -12.476 11.514 1.00 82.38 80 VAL A C 1
ATOM 608 O O . VAL A 1 80 ? 12.356 -11.840 10.633 1.00 82.38 80 VAL A O 1
ATOM 611 N N . PRO A 1 81 ? 13.762 -11.871 12.412 1.00 81.38 81 PRO A N 1
ATOM 612 C CA . PRO A 1 81 ? 14.004 -10.437 12.416 1.00 81.38 81 PRO A CA 1
ATOM 613 C C . PRO A 1 81 ? 14.676 -9.993 11.116 1.00 81.38 81 PRO A C 1
ATOM 615 O O . PRO A 1 81 ? 15.781 -10.414 10.786 1.00 81.38 81 PRO A O 1
ATOM 618 N N . SER A 1 82 ? 14.000 -9.122 10.377 1.00 84.38 82 SER A N 1
ATOM 619 C CA . SER A 1 82 ? 14.501 -8.508 9.149 1.00 84.38 82 SER A CA 1
ATOM 620 C C . SER A 1 82 ? 13.731 -7.209 8.908 1.00 84.38 82 SER A C 1
ATOM 622 O O . SER A 1 82 ? 12.544 -7.156 9.265 1.00 84.38 82 SER A O 1
ATOM 624 N N . PRO A 1 83 ? 14.364 -6.164 8.338 1.00 83.88 83 PRO A N 1
ATOM 625 C CA . PRO A 1 83 ? 13.680 -4.921 8.018 1.00 83.88 83 PRO A CA 1
ATOM 626 C C . PRO A 1 83 ? 12.449 -5.167 7.145 1.00 83.88 83 PRO A C 1
ATOM 628 O O . PRO A 1 83 ? 12.537 -5.681 6.030 1.00 83.88 83 PRO A O 1
ATOM 631 N N . THR A 1 84 ? 11.286 -4.760 7.645 1.00 86.75 84 THR A N 1
ATOM 632 C CA . THR A 1 84 ? 10.065 -4.781 6.841 1.00 86.75 84 THR A CA 1
ATOM 633 C C . THR A 1 84 ? 10.130 -3.676 5.794 1.00 86.75 84 THR A C 1
ATOM 635 O O . THR A 1 84 ? 10.277 -2.500 6.132 1.00 86.75 84 THR A O 1
ATOM 638 N N . ARG A 1 85 ? 9.999 -4.052 4.521 1.00 85.94 85 ARG A N 1
ATOM 639 C CA . ARG A 1 85 ? 9.971 -3.123 3.384 1.00 85.94 85 ARG A CA 1
ATOM 640 C C . ARG A 1 85 ? 8.551 -2.655 3.088 1.00 85.94 85 ARG A C 1
ATOM 642 O O . ARG A 1 85 ? 8.311 -1.456 2.915 1.00 85.94 85 ARG A O 1
ATOM 649 N N . ARG A 1 86 ? 7.600 -3.594 3.058 1.00 87.75 86 ARG A N 1
ATOM 650 C CA . ARG A 1 86 ? 6.180 -3.334 2.786 1.00 87.75 86 ARG A CA 1
ATOM 651 C C . ARG A 1 86 ? 5.267 -4.295 3.538 1.00 87.75 86 ARG A C 1
ATOM 653 O O . ARG A 1 86 ? 5.591 -5.471 3.669 1.00 87.75 86 ARG A O 1
ATOM 660 N N . LEU A 1 87 ? 4.118 -3.781 3.967 1.00 90.94 87 LEU A N 1
ATOM 661 C CA . LEU A 1 87 ? 2.973 -4.549 4.442 1.00 90.94 87 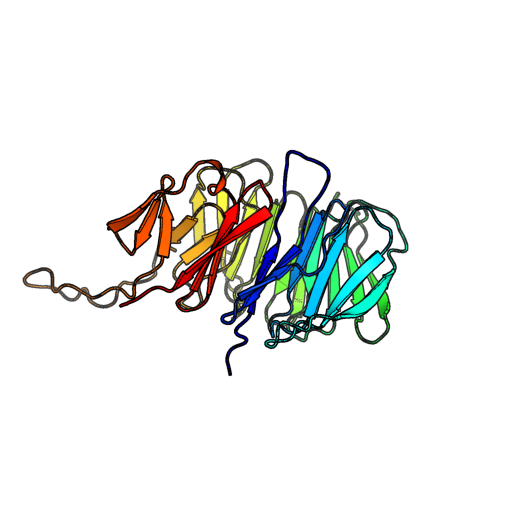LEU A CA 1
ATOM 662 C C . LEU A 1 87 ? 1.808 -4.440 3.455 1.00 90.94 87 LEU A C 1
ATOM 664 O O . LEU A 1 87 ? 1.624 -3.407 2.813 1.00 90.94 87 LEU A O 1
ATOM 668 N N . SER A 1 88 ? 0.989 -5.485 3.378 1.00 91.25 88 SER A N 1
ATOM 669 C CA . SER A 1 88 ? -0.282 -5.472 2.652 1.00 91.25 88 SER A CA 1
ATOM 670 C C . SER A 1 88 ? -1.314 -6.332 3.381 1.00 91.25 88 SER A C 1
ATOM 672 O O . SER A 1 88 ? -0.958 -7.376 3.922 1.00 91.25 88 SER A O 1
ATOM 674 N N . ILE A 1 89 ? -2.575 -5.898 3.400 1.00 91.44 89 ILE A N 1
ATOM 675 C CA . ILE A 1 89 ? -3.709 -6.673 3.924 1.00 91.44 89 ILE A CA 1
ATOM 676 C C . ILE A 1 89 ? -4.519 -7.183 2.730 1.00 91.44 89 ILE A C 1
ATOM 678 O O . ILE A 1 89 ? -4.717 -6.441 1.764 1.00 91.44 89 ILE A O 1
ATOM 682 N N . SER A 1 90 ? -4.956 -8.441 2.775 1.00 91.75 90 SER A N 1
ATOM 683 C CA . SER A 1 90 ? -5.772 -9.041 1.719 1.00 91.75 90 SER A CA 1
ATOM 684 C C . SER A 1 90 ? -7.162 -8.397 1.616 1.00 91.75 90 SER A C 1
ATOM 686 O O . SER A 1 90 ? -7.646 -7.805 2.585 1.00 91.75 90 SER A O 1
ATOM 688 N N . PRO A 1 91 ? -7.847 -8.512 0.460 1.00 87.56 91 PRO A N 1
ATOM 689 C CA . PRO A 1 91 ? -9.159 -7.903 0.262 1.00 87.56 91 PRO A CA 1
ATOM 690 C C . PRO A 1 91 ? -10.252 -8.366 1.223 1.00 87.56 91 PRO A C 1
ATOM 692 O O . PRO A 1 91 ? -11.151 -7.596 1.545 1.00 87.56 91 PRO A O 1
ATOM 695 N N . ASP A 1 92 ? -10.156 -9.611 1.680 1.00 89.81 92 ASP A N 1
ATOM 696 C CA . ASP A 1 92 ? -11.043 -10.238 2.662 1.00 89.81 92 ASP A CA 1
ATOM 697 C C . ASP A 1 92 ? -10.609 -9.988 4.120 1.00 89.81 92 ASP A C 1
ATOM 699 O O . ASP A 1 92 ? -11.214 -10.523 5.055 1.00 89.81 92 ASP A O 1
ATOM 703 N N . SER A 1 93 ? -9.550 -9.196 4.322 1.00 90.06 93 SER A N 1
ATOM 704 C CA . SER A 1 93 ? -8.952 -8.879 5.619 1.00 90.06 93 SER A CA 1
ATOM 705 C C . SER A 1 93 ? -8.448 -10.098 6.410 1.00 90.06 93 SER A C 1
ATOM 707 O O . SER A 1 93 ? -8.134 -9.955 7.594 1.00 90.06 93 SER A O 1
ATOM 709 N N . GLN A 1 94 ? -8.362 -11.287 5.799 1.00 92.50 94 GLN A N 1
ATOM 710 C CA . GLN A 1 94 ? -7.969 -12.529 6.478 1.00 92.50 94 GLN A CA 1
ATOM 711 C C . GLN A 1 94 ? -6.457 -12.732 6.544 1.00 92.50 94 GLN A C 1
ATOM 713 O O . GLN A 1 94 ? -5.980 -13.463 7.412 1.00 92.50 94 GLN A O 1
ATOM 718 N N . TYR A 1 95 ? -5.702 -12.078 5.662 1.00 94.75 95 TYR A N 1
ATOM 719 C CA . TYR A 1 95 ? -4.266 -12.265 5.542 1.00 94.75 95 TYR A CA 1
ATOM 720 C C . TYR A 1 95 ? -3.508 -10.947 5.581 1.00 94.75 95 TYR A C 1
ATOM 722 O O . TYR A 1 95 ? -3.952 -9.920 5.065 1.00 94.75 95 TYR A O 1
ATOM 730 N N . ILE A 1 96 ? -2.311 -11.005 6.157 1.00 94.69 96 ILE A N 1
ATOM 731 C CA . ILE A 1 96 ? -1.328 -9.925 6.106 1.00 94.69 96 ILE A CA 1
ATOM 732 C C . ILE A 1 96 ? -0.071 -10.475 5.454 1.00 94.69 96 ILE A C 1
ATOM 734 O O . ILE A 1 96 ? 0.386 -11.557 5.809 1.00 94.69 96 ILE A O 1
ATOM 738 N N . ALA A 1 97 ? 0.478 -9.739 4.495 1.00 94.25 97 ALA A N 1
ATOM 739 C CA . ALA A 1 97 ? 1.738 -10.055 3.842 1.00 94.25 97 ALA A CA 1
ATOM 740 C C . ALA A 1 97 ? 2.809 -9.034 4.232 1.00 94.25 97 ALA A C 1
ATOM 742 O O . ALA A 1 97 ? 2.551 -7.828 4.231 1.00 94.25 97 ALA A O 1
ATOM 743 N N . ARG A 1 98 ? 4.023 -9.514 4.511 1.00 92.50 98 ARG A N 1
ATOM 744 C CA . ARG A 1 98 ? 5.205 -8.698 4.814 1.00 92.50 98 ARG A CA 1
ATOM 745 C C . ARG A 1 98 ? 6.314 -9.005 3.829 1.00 92.50 98 ARG A C 1
ATOM 747 O O . ARG A 1 98 ? 6.819 -10.122 3.812 1.00 92.50 98 ARG A O 1
ATOM 754 N N . ALA A 1 99 ? 6.727 -8.000 3.069 1.00 91.06 99 ALA A N 1
ATOM 755 C CA . ALA A 1 99 ? 7.962 -8.031 2.298 1.00 91.06 99 ALA A CA 1
ATOM 756 C C . ALA A 1 99 ? 9.153 -7.678 3.192 1.00 91.06 99 ALA A C 1
ATOM 758 O O . ALA A 1 99 ? 9.120 -6.678 3.919 1.00 91.06 99 ALA A O 1
ATOM 759 N N . SER A 1 100 ? 10.208 -8.477 3.108 1.00 88.38 100 SER A N 1
ATOM 760 C CA . SER A 1 100 ? 11.470 -8.277 3.813 1.00 88.38 100 SER A CA 1
ATOM 761 C C . SER A 1 100 ? 12.637 -8.789 2.972 1.00 88.38 100 SER A C 1
ATOM 763 O O . SER A 1 100 ? 12.443 -9.466 1.959 1.00 88.38 100 SER A O 1
ATOM 765 N N . ASP A 1 101 ? 13.854 -8.546 3.445 1.00 84.44 101 ASP A N 1
ATOM 766 C CA . ASP A 1 101 ? 15.069 -9.064 2.806 1.00 84.44 101 ASP A CA 1
ATOM 767 C C . ASP A 1 101 ? 15.116 -10.615 2.859 1.00 84.44 101 ASP A C 1
ATOM 769 O O . ASP A 1 101 ? 15.809 -11.260 2.084 1.00 84.44 101 ASP A O 1
ATOM 773 N N . GLN A 1 102 ? 14.324 -11.244 3.739 1.00 85.19 102 GLN A N 1
ATOM 774 C CA . GLN A 1 102 ? 14.191 -12.706 3.860 1.00 85.19 102 GLN A CA 1
ATOM 775 C C . GLN A 1 102 ? 13.091 -13.303 2.964 1.00 85.19 102 GLN A C 1
ATOM 777 O O . GLN A 1 102 ? 12.766 -14.485 3.083 1.00 85.19 102 GLN A O 1
ATOM 782 N N . GLY A 1 103 ? 12.488 -12.488 2.096 1.00 89.12 103 GLY A N 1
ATOM 783 C CA . GLY A 1 103 ? 11.346 -12.864 1.271 1.00 89.12 103 GLY A CA 1
ATOM 784 C C . GLY A 1 103 ? 10.020 -12.387 1.860 1.00 89.12 103 GLY A C 1
ATOM 785 O O . GLY A 1 103 ? 9.950 -11.322 2.486 1.00 89.12 103 GLY A O 1
ATOM 786 N N . VAL A 1 104 ? 8.955 -13.156 1.621 1.00 91.88 104 VAL A N 1
ATOM 787 C CA . VAL A 1 104 ? 7.586 -12.772 1.992 1.00 91.88 104 VAL A CA 1
ATOM 788 C C . VAL A 1 104 ? 6.995 -13.711 3.024 1.00 91.88 104 VAL A C 1
ATOM 790 O O . VAL A 1 104 ? 6.878 -14.914 2.796 1.00 91.88 104 VAL A O 1
ATOM 793 N N . ASP A 1 105 ? 6.537 -13.124 4.120 1.00 92.62 105 ASP A N 1
ATOM 794 C CA . ASP A 1 105 ? 5.775 -13.814 5.153 1.00 92.62 105 ASP A CA 1
ATOM 795 C C . ASP A 1 105 ? 4.291 -13.515 4.980 1.00 92.62 105 ASP A C 1
ATOM 797 O O . ASP A 1 105 ? 3.919 -12.367 4.722 1.00 92.62 105 ASP A O 1
ATOM 801 N N . ILE A 1 106 ? 3.450 -14.537 5.131 1.00 94.44 106 ILE A N 1
ATOM 802 C CA . ILE A 1 106 ? 1.993 -14.414 5.086 1.00 94.44 106 ILE A CA 1
ATOM 803 C C . ILE A 1 106 ? 1.425 -14.948 6.399 1.00 94.44 106 ILE A C 1
ATOM 805 O O . ILE A 1 106 ? 1.596 -16.130 6.709 1.00 94.44 106 ILE A O 1
ATOM 809 N N . TRP A 1 107 ? 0.730 -14.091 7.144 1.00 95.00 107 TRP A N 1
ATOM 810 C CA . TRP A 1 107 ? 0.008 -14.462 8.361 1.00 95.00 107 TRP A CA 1
ATOM 811 C C . TRP A 1 107 ? -1.469 -14.664 8.072 1.00 95.00 107 TRP A C 1
ATOM 813 O O . TRP A 1 107 ? -2.065 -13.893 7.319 1.00 95.00 107 TRP A O 1
ATOM 823 N N . SER A 1 108 ? -2.057 -15.652 8.742 1.00 93.69 108 SER A N 1
ATOM 824 C CA . SER A 1 108 ? -3.498 -15.693 8.986 1.00 93.69 108 SER A CA 1
ATOM 825 C C . SER A 1 108 ? -3.818 -14.761 10.150 1.00 93.69 108 SER A C 1
ATOM 827 O O . SER A 1 108 ? -3.230 -14.890 11.225 1.00 93.69 108 SER A O 1
ATOM 829 N N . VAL A 1 109 ? -4.742 -13.821 9.950 1.00 89.94 109 VAL A N 1
ATOM 830 C CA . VAL A 1 109 ? -5.201 -12.923 11.020 1.00 89.94 109 VAL A CA 1
ATOM 831 C C . VAL A 1 109 ? -5.983 -13.699 12.081 1.00 89.94 109 VAL A C 1
ATOM 833 O O . VAL A 1 109 ? -5.883 -13.381 13.260 1.00 89.94 109 VAL A O 1
ATOM 836 N N . ALA A 1 110 ? -6.731 -14.730 11.681 1.00 90.56 110 ALA A N 1
ATOM 837 C CA . ALA A 1 110 ? -7.502 -15.553 12.609 1.00 90.56 110 ALA A CA 1
ATOM 838 C C . ALA A 1 110 ? -6.597 -16.432 13.486 1.00 90.56 110 ALA A C 1
ATOM 840 O O . ALA A 1 110 ? -6.784 -16.492 14.700 1.00 90.56 110 ALA A O 1
ATOM 841 N N . ASP A 1 111 ? -5.597 -17.074 12.876 1.00 90.75 111 ASP A N 1
ATOM 842 C CA . ASP A 1 111 ? -4.729 -18.042 13.564 1.00 90.75 111 ASP A CA 1
ATOM 843 C C . ASP A 1 111 ? -3.498 -17.391 14.208 1.00 90.75 111 ASP A C 1
ATOM 845 O O . ASP A 1 111 ? -2.768 -18.040 14.956 1.00 90.75 111 ASP A O 1
ATOM 849 N N . LYS A 1 112 ? -3.250 -16.109 13.906 1.00 89.38 112 LYS A N 1
ATOM 850 C CA . LYS A 1 112 ? -2.144 -15.294 14.436 1.00 89.38 112 LYS A CA 1
ATOM 851 C C . LYS A 1 112 ? -0.757 -15.886 14.190 1.00 89.38 112 LYS A C 1
ATOM 853 O O . LYS A 1 112 ? 0.184 -15.647 14.944 1.00 89.38 112 LYS A O 1
ATOM 858 N N . MET A 1 113 ? -0.616 -16.656 13.119 1.00 90.25 113 MET A N 1
ATOM 859 C CA . MET A 1 113 ? 0.626 -17.338 12.780 1.00 90.25 113 MET A CA 1
ATOM 860 C C . MET A 1 113 ? 0.962 -17.209 11.306 1.00 90.25 113 MET A C 1
ATOM 862 O O . MET A 1 113 ? 0.088 -17.006 10.456 1.00 90.25 113 MET A O 1
ATOM 866 N N . VAL A 1 114 ? 2.254 -17.348 11.015 1.00 92.38 114 VAL A N 1
ATOM 867 C CA . VAL A 1 114 ? 2.757 -17.445 9.650 1.00 92.38 114 VAL A CA 1
ATOM 868 C C . VAL A 1 114 ? 2.263 -18.759 9.052 1.00 92.38 114 VAL A C 1
ATOM 870 O O . VA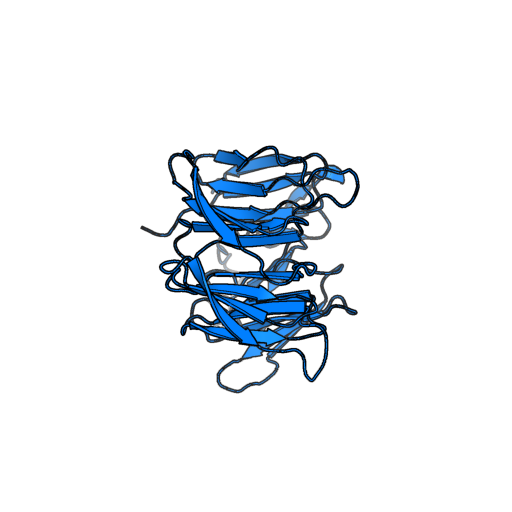L A 1 114 ? 2.661 -19.838 9.479 1.00 92.38 114 VAL A O 1
ATOM 873 N N . ILE A 1 115 ? 1.409 -18.666 8.037 1.00 93.88 115 ILE A N 1
ATOM 874 C CA . ILE A 1 115 ? 0.881 -19.832 7.314 1.00 93.88 115 ILE A CA 1
ATOM 875 C C . ILE A 1 115 ? 1.714 -20.170 6.080 1.00 93.88 115 ILE A C 1
ATOM 877 O O . ILE A 1 115 ? 1.611 -21.264 5.524 1.00 93.88 115 ILE A O 1
ATOM 881 N N . ARG A 1 116 ? 2.520 -19.215 5.604 1.00 91.06 116 ARG A N 1
ATOM 882 C CA . ARG A 1 116 ? 3.376 -19.400 4.436 1.00 91.06 116 ARG A CA 1
ATOM 883 C C . ARG A 1 116 ? 4.557 -18.443 4.469 1.00 91.06 116 ARG A C 1
ATOM 885 O O . ARG A 1 116 ? 4.392 -17.257 4.741 1.00 91.06 116 ARG A O 1
ATOM 892 N N . ARG A 1 117 ? 5.723 -18.971 4.103 1.00 90.12 117 ARG A N 1
ATOM 893 C CA . ARG A 1 117 ? 6.946 -18.213 3.849 1.00 90.12 117 ARG A CA 1
ATOM 894 C C . ARG A 1 117 ? 7.381 -18.461 2.412 1.00 90.12 117 ARG A C 1
ATOM 896 O O . ARG A 1 117 ? 7.528 -19.610 2.001 1.00 90.12 117 ARG A O 1
ATOM 903 N N . LEU A 1 118 ? 7.528 -17.393 1.643 1.00 87.56 118 LEU A N 1
ATOM 904 C CA . LEU A 1 118 ? 8.056 -17.423 0.285 1.00 87.56 118 LEU A CA 1
ATOM 905 C C . LEU A 1 118 ? 9.516 -16.971 0.372 1.00 87.56 118 LEU A C 1
ATOM 907 O O . LEU A 1 118 ? 9.773 -15.797 0.634 1.00 87.56 118 LEU A O 1
ATOM 911 N N . GLY A 1 119 ? 10.451 -17.917 0.239 1.00 75.25 119 GLY A N 1
ATOM 912 C CA . GLY A 1 119 ? 11.894 -17.657 0.312 1.00 75.25 119 GLY A CA 1
ATOM 913 C C . GLY A 1 119 ? 12.417 -16.786 -0.838 1.00 75.25 119 GLY A C 1
ATOM 914 O O . GLY A 1 119 ? 11.701 -16.524 -1.806 1.00 75.25 119 GLY A O 1
ATOM 915 N N . ASN A 1 120 ? 13.669 -16.334 -0.725 1.00 65.06 120 ASN A N 1
ATOM 916 C CA . ASN A 1 120 ? 14.289 -15.367 -1.634 1.00 65.06 120 ASN A CA 1
ATOM 917 C C . ASN A 1 120 ? 15.340 -15.986 -2.581 1.00 65.06 120 ASN A C 1
ATOM 919 O O . ASN A 1 120 ? 16.449 -15.472 -2.691 1.00 65.06 120 ASN A O 1
ATOM 923 N N . ASP A 1 121 ? 15.005 -17.024 -3.350 1.00 57.66 121 ASP A N 1
ATOM 924 C CA . ASP A 1 121 ? 15.974 -17.641 -4.284 1.00 57.66 121 ASP A CA 1
ATOM 925 C C . ASP A 1 121 ? 16.502 -16.683 -5.387 1.00 57.66 121 ASP A C 1
ATOM 927 O O . ASP A 1 121 ? 17.404 -17.041 -6.140 1.00 57.66 121 ASP A O 1
ATOM 931 N N . ALA A 1 122 ? 15.978 -15.452 -5.489 1.00 44.78 122 ALA A N 1
ATOM 932 C CA . ALA A 1 122 ? 16.357 -14.457 -6.497 1.00 44.78 122 ALA A CA 1
ATOM 933 C C . ALA A 1 122 ? 16.556 -13.013 -5.967 1.00 44.78 122 ALA A C 1
ATOM 935 O O . ALA A 1 122 ? 16.610 -12.087 -6.776 1.00 44.78 122 ALA A O 1
ATOM 936 N N . GLY A 1 123 ? 16.674 -12.798 -4.647 1.00 58.44 123 GLY A N 1
ATOM 937 C CA . GLY A 1 123 ? 16.976 -11.479 -4.052 1.00 58.44 123 GLY A CA 1
ATOM 938 C C . GLY A 1 123 ? 15.863 -10.830 -3.212 1.00 58.44 123 GLY A C 1
ATOM 939 O O . GLY A 1 123 ? 14.773 -11.380 -3.050 1.00 58.44 123 GLY A O 1
ATOM 940 N N . ASP A 1 124 ? 16.173 -9.658 -2.645 1.00 74.88 124 ASP A N 1
ATOM 941 C CA . ASP A 1 124 ? 15.369 -8.948 -1.637 1.00 74.88 124 ASP A CA 1
ATOM 942 C C . ASP A 1 124 ? 14.003 -8.499 -2.185 1.00 74.88 124 ASP A C 1
ATOM 944 O O . ASP A 1 124 ? 13.911 -7.667 -3.092 1.00 74.88 124 ASP A O 1
ATOM 948 N N . VAL A 1 125 ? 12.906 -9.008 -1.610 1.00 83.31 125 VAL A N 1
ATOM 949 C CA . VAL A 1 125 ? 11.558 -8.560 -1.984 1.00 83.31 125 VAL A CA 1
ATOM 950 C C . VAL A 1 125 ? 11.301 -7.195 -1.352 1.00 83.31 125 VAL A C 1
ATOM 952 O O . VAL A 1 125 ? 11.154 -7.063 -0.138 1.00 83.31 125 VAL A O 1
ATOM 955 N N . THR A 1 126 ? 11.210 -6.163 -2.186 1.00 86.38 126 THR A N 1
ATOM 956 C CA . THR A 1 126 ? 11.040 -4.776 -1.734 1.00 86.38 126 THR A CA 1
ATOM 957 C C . THR A 1 126 ? 9.576 -4.349 -1.686 1.00 86.38 126 THR A C 1
ATOM 959 O O . THR A 1 126 ? 9.234 -3.425 -0.946 1.00 86.38 126 THR A O 1
ATOM 962 N N . SER A 1 127 ? 8.688 -5.023 -2.428 1.00 87.38 127 SER A N 1
ATOM 963 C CA . SER A 1 127 ? 7.269 -4.674 -2.485 1.00 87.38 127 SER A CA 1
ATOM 964 C C . SER A 1 127 ? 6.337 -5.877 -2.551 1.00 87.38 127 SER A C 1
ATOM 966 O O . SER A 1 127 ? 6.625 -6.868 -3.222 1.00 87.38 127 SER A O 1
ATOM 968 N N . VAL A 1 128 ? 5.187 -5.749 -1.885 1.00 91.31 128 VAL A N 1
ATOM 969 C CA . VAL A 1 128 ? 4.074 -6.705 -1.918 1.00 91.31 128 VAL A CA 1
ATOM 970 C C . VAL A 1 128 ? 2.739 -5.974 -1.996 1.00 91.31 128 VAL A C 1
ATOM 972 O O . VAL A 1 128 ? 2.585 -4.901 -1.412 1.00 91.31 128 VAL A O 1
ATOM 975 N N . CYS A 1 129 ? 1.768 -6.562 -2.689 1.00 91.25 129 CYS A N 1
ATOM 976 C CA . CYS A 1 129 ? 0.387 -6.088 -2.724 1.00 91.25 129 CYS A CA 1
ATOM 977 C C . CYS A 1 129 ? -0.558 -7.254 -3.040 1.00 91.25 129 CYS A C 1
ATOM 979 O O . CYS A 1 129 ? -0.239 -8.085 -3.890 1.00 91.25 129 CYS A O 1
ATOM 981 N N . PHE A 1 130 ? -1.717 -7.312 -2.387 1.00 88.81 130 PHE A N 1
ATOM 982 C CA . PHE A 1 130 ? -2.790 -8.203 -2.821 1.00 88.81 130 PHE A CA 1
ATOM 983 C C . PHE A 1 130 ? -3.594 -7.585 -3.972 1.00 88.81 130 PHE A C 1
ATOM 985 O O . PHE A 1 130 ? -3.968 -6.411 -3.925 1.00 88.81 130 PHE A O 1
ATOM 992 N N . SER A 1 131 ? -3.891 -8.384 -4.993 1.00 86.94 131 SER A N 1
ATOM 993 C CA . SER A 1 131 ? -4.886 -8.054 -6.012 1.00 86.94 131 SER A CA 1
ATOM 994 C C . SER A 1 131 ? -6.304 -8.244 -5.480 1.00 86.94 131 SER A C 1
ATOM 996 O O . SER A 1 131 ? -6.524 -8.911 -4.469 1.00 86.94 131 SER A O 1
ATOM 998 N N . ALA A 1 132 ? -7.282 -7.658 -6.174 1.00 82.50 132 ALA A N 1
ATOM 999 C CA . ALA A 1 132 ? -8.691 -7.700 -5.782 1.00 82.50 132 ALA A CA 1
ATOM 1000 C C . ALA A 1 132 ? -9.268 -9.126 -5.675 1.00 82.50 132 ALA A C 1
ATOM 1002 O O . ALA A 1 132 ? -10.175 -9.357 -4.882 1.00 82.50 132 ALA A O 1
ATOM 1003 N N . ASP A 1 133 ? -8.718 -10.084 -6.427 1.00 83.88 133 ASP A N 1
ATOM 1004 C CA . ASP A 1 133 ? -9.075 -11.509 -6.382 1.00 83.88 133 ASP A CA 1
ATOM 1005 C C . ASP A 1 133 ? -8.354 -12.296 -5.266 1.00 83.88 133 ASP A C 1
ATOM 1007 O O . ASP A 1 133 ? -8.468 -13.519 -5.195 1.00 83.88 133 ASP A O 1
ATOM 1011 N N . GLY A 1 134 ? -7.598 -11.617 -4.399 1.00 85.69 134 GLY A N 1
ATOM 1012 C CA . GLY A 1 134 ? -6.909 -12.216 -3.255 1.00 85.69 134 GLY A CA 1
ATOM 1013 C C . GLY A 1 134 ? -5.546 -12.831 -3.575 1.00 85.69 134 GLY A C 1
ATOM 1014 O O . GLY A 1 134 ? -4.923 -13.419 -2.689 1.00 85.69 134 GLY A O 1
ATOM 1015 N N . ARG A 1 135 ? -5.035 -12.697 -4.805 1.00 88.44 135 ARG A N 1
ATOM 1016 C CA . ARG A 1 135 ? -3.682 -13.170 -5.132 1.00 88.44 135 ARG A CA 1
ATOM 1017 C C . ARG A 1 135 ? -2.623 -12.202 -4.616 1.00 88.44 135 ARG A C 1
ATOM 1019 O O . ARG A 1 135 ? -2.793 -10.988 -4.638 1.00 88.44 135 ARG A O 1
ATOM 1026 N N . LEU A 1 136 ? -1.501 -12.747 -4.156 1.00 89.81 136 LEU A N 1
ATOM 1027 C CA . LEU A 1 136 ? -0.380 -11.953 -3.666 1.00 89.81 136 LEU A CA 1
ATOM 1028 C C . LEU A 1 136 ? 0.627 -11.700 -4.789 1.00 89.81 136 LEU A C 1
ATOM 1030 O O . LEU A 1 136 ? 1.179 -12.638 -5.362 1.00 89.81 136 LEU A O 1
ATOM 1034 N N . LEU A 1 137 ? 0.902 -10.429 -5.060 1.00 88.50 137 LEU A N 1
ATOM 1035 C CA . LEU A 1 137 ? 1.998 -9.988 -5.913 1.00 88.50 137 LEU A CA 1
ATOM 1036 C C . LEU A 1 137 ? 3.183 -9.602 -5.031 1.00 88.50 137 LEU A C 1
ATOM 1038 O O . LEU A 1 137 ? 3.028 -8.829 -4.087 1.00 88.50 137 LEU A O 1
ATOM 1042 N N . ALA A 1 138 ? 4.365 -10.117 -5.359 1.00 84.69 138 ALA A N 1
ATOM 1043 C CA . ALA A 1 138 ? 5.615 -9.847 -4.659 1.00 84.69 138 ALA A CA 1
ATOM 1044 C C . ALA A 1 138 ? 6.721 -9.568 -5.678 1.00 84.69 138 ALA A C 1
ATOM 1046 O O . ALA A 1 138 ? 6.876 -10.320 -6.646 1.00 84.69 138 ALA A O 1
ATOM 1047 N N . ARG A 1 139 ? 7.479 -8.484 -5.492 1.00 86.00 139 ARG A N 1
ATOM 1048 C CA . ARG A 1 139 ? 8.516 -8.091 -6.451 1.00 86.00 139 ARG A CA 1
ATOM 1049 C C . ARG A 1 139 ? 9.693 -7.385 -5.784 1.00 86.00 139 ARG A C 1
ATOM 1051 O O . ARG A 1 139 ? 9.511 -6.572 -4.878 1.00 86.00 139 ARG A O 1
ATOM 1058 N N . ALA A 1 140 ? 10.889 -7.711 -6.263 1.00 83.06 140 ALA A N 1
ATOM 1059 C CA . ALA A 1 140 ? 12.131 -7.013 -5.954 1.00 83.06 140 ALA A CA 1
ATOM 1060 C C . ALA A 1 140 ? 12.287 -5.754 -6.823 1.00 83.06 140 ALA A C 1
ATOM 1062 O O . ALA A 1 140 ? 11.672 -5.657 -7.886 1.00 83.06 140 ALA A O 1
ATOM 1063 N N . GLU A 1 141 ? 13.112 -4.807 -6.373 1.00 81.19 141 GLU A N 1
ATOM 1064 C CA . GLU A 1 141 ? 13.476 -3.570 -7.094 1.00 81.19 141 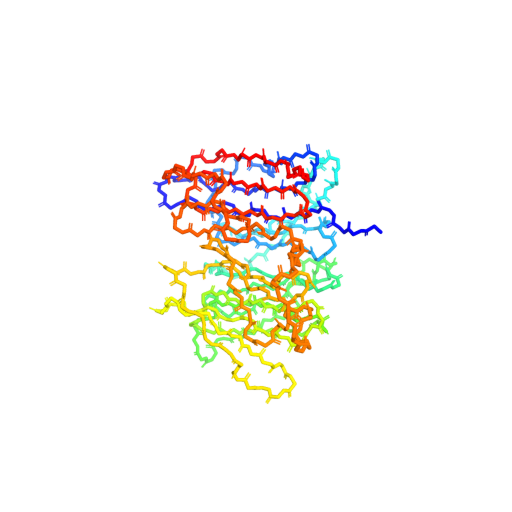GLU A CA 1
ATOM 1065 C C . GLU A 1 141 ? 12.302 -2.637 -7.447 1.00 81.19 141 GLU A C 1
ATOM 1067 O O . GLU A 1 141 ? 12.433 -1.700 -8.238 1.00 81.19 141 GLU A O 1
ATOM 1072 N N . ILE A 1 142 ? 11.146 -2.858 -6.826 1.00 84.50 142 ILE A N 1
ATOM 1073 C CA . ILE A 1 142 ? 9.979 -1.986 -6.935 1.00 84.50 142 ILE A CA 1
ATOM 1074 C C . ILE A 1 142 ? 9.786 -1.260 -5.607 1.00 84.50 142 ILE A C 1
ATOM 1076 O O . ILE A 1 142 ? 9.750 -1.886 -4.547 1.00 84.50 142 ILE A O 1
ATOM 1080 N N . ARG A 1 143 ? 9.627 0.064 -5.671 1.00 85.00 143 ARG A N 1
ATOM 1081 C CA . ARG A 1 143 ? 9.441 0.930 -4.500 1.00 85.00 143 ARG A CA 1
ATOM 1082 C C . ARG A 1 143 ? 8.026 0.819 -3.953 1.00 85.00 143 ARG A C 1
ATOM 1084 O O . ARG A 1 143 ? 7.822 0.781 -2.738 1.00 85.00 143 ARG A O 1
ATOM 1091 N N . ALA A 1 144 ? 7.028 0.780 -4.824 1.00 83.94 144 ALA A N 1
ATOM 1092 C CA . ALA A 1 144 ? 5.637 0.603 -4.436 1.00 83.94 144 ALA A CA 1
ATOM 1093 C C . ALA A 1 144 ? 4.861 -0.170 -5.502 1.00 83.94 144 ALA A C 1
ATOM 1095 O O . ALA A 1 144 ? 5.063 0.035 -6.699 1.00 83.94 144 ALA A O 1
ATOM 1096 N N . LEU A 1 145 ? 3.956 -1.032 -5.041 1.00 89.19 145 LEU A N 1
ATOM 1097 C CA . LEU A 1 145 ? 2.970 -1.739 -5.846 1.00 89.19 145 LEU A CA 1
ATOM 1098 C C . LEU A 1 145 ? 1.574 -1.376 -5.358 1.00 89.19 145 LEU A C 1
ATOM 1100 O O . LEU A 1 145 ? 1.343 -1.287 -4.152 1.00 89.19 145 LEU A O 1
ATOM 1104 N N . ALA A 1 146 ? 0.643 -1.215 -6.290 1.00 87.19 146 ALA A N 1
ATOM 1105 C CA . ALA A 1 146 ? -0.769 -1.089 -5.968 1.00 87.19 146 ALA A CA 1
ATOM 1106 C C . ALA A 1 146 ? -1.625 -1.771 -7.029 1.00 87.19 146 ALA A C 1
ATOM 1108 O O . ALA A 1 146 ? -1.357 -1.649 -8.224 1.00 87.19 146 ALA A O 1
ATOM 1109 N N . CYS A 1 147 ? -2.679 -2.447 -6.588 1.00 86.06 147 CYS A N 1
ATOM 1110 C CA . CYS A 1 147 ? -3.694 -2.994 -7.475 1.00 86.06 147 CYS A CA 1
ATOM 1111 C C . CYS A 1 147 ? -4.910 -2.071 -7.514 1.00 86.06 147 CYS A C 1
ATOM 1113 O O . CYS A 1 147 ? -5.321 -1.493 -6.506 1.00 86.06 147 CYS A O 1
ATOM 1115 N N . SER A 1 148 ? -5.500 -1.955 -8.696 1.00 84.12 148 SER A N 1
ATOM 1116 C CA . SER A 1 148 ? -6.863 -1.450 -8.857 1.00 84.12 148 SER A CA 1
ATOM 1117 C C . SER A 1 148 ? -7.862 -2.292 -8.060 1.00 84.12 148 SER A C 1
ATOM 1119 O O . SER A 1 148 ? -7.685 -3.498 -7.871 1.00 84.12 148 SER A O 1
ATOM 1121 N N . ARG A 1 149 ? -8.942 -1.651 -7.604 1.00 76.38 149 ARG A N 1
ATOM 1122 C CA . ARG A 1 149 ? -9.989 -2.311 -6.812 1.00 76.38 149 ARG A CA 1
ATOM 1123 C C . ARG A 1 149 ? -10.770 -3.356 -7.611 1.00 76.38 149 ARG A C 1
ATOM 1125 O O . ARG A 1 149 ? -11.272 -4.302 -7.022 1.00 76.38 149 ARG A O 1
ATOM 1132 N N . ASP A 1 150 ? -10.878 -3.179 -8.922 1.00 79.25 150 ASP A N 1
ATOM 1133 C CA . ASP A 1 150 ? -11.495 -4.145 -9.836 1.00 79.25 150 ASP A CA 1
ATOM 1134 C C . ASP A 1 150 ? -10.505 -5.216 -10.329 1.00 79.25 150 ASP A C 1
ATOM 1136 O O . ASP A 1 150 ? -10.897 -6.134 -11.043 1.00 79.25 150 ASP A O 1
ATOM 1140 N N . GLY A 1 151 ? -9.227 -5.112 -9.946 1.00 83.25 151 GLY A N 1
ATOM 1141 C CA . GLY A 1 151 ? -8.173 -6.043 -10.333 1.00 83.25 151 GLY A CA 1
ATOM 1142 C C . GLY A 1 151 ? -7.709 -5.909 -11.784 1.00 83.25 151 GLY A C 1
ATOM 1143 O O . GLY A 1 151 ? -6.894 -6.718 -12.220 1.00 83.25 151 GLY A O 1
ATOM 1144 N N . ARG A 1 152 ? -8.185 -4.909 -12.536 1.00 86.56 152 ARG A N 1
ATOM 1145 C CA . ARG A 1 152 ? -7.833 -4.729 -13.950 1.00 86.56 152 ARG A CA 1
ATOM 1146 C C . ARG A 1 152 ? -6.411 -4.221 -14.153 1.00 86.56 152 ARG A C 1
ATOM 1148 O O . ARG A 1 152 ? -5.733 -4.631 -15.090 1.00 86.56 152 ARG A O 1
ATOM 1155 N N . TYR A 1 153 ? -5.973 -3.314 -13.292 1.00 89.88 153 TYR A N 1
ATOM 1156 C CA . TYR A 1 153 ? -4.689 -2.633 -13.396 1.00 89.88 153 TYR A CA 1
ATOM 1157 C C . TYR A 1 153 ? -3.769 -2.880 -12.205 1.00 89.88 153 TYR A C 1
ATOM 1159 O O . TYR A 1 153 ? -4.225 -2.991 -11.060 1.00 89.88 153 TYR A O 1
ATOM 1167 N N . ILE A 1 154 ? -2.466 -2.851 -12.487 1.00 90.94 154 ILE A N 1
ATOM 1168 C CA . ILE A 1 154 ? -1.385 -2.782 -11.499 1.00 90.94 154 ILE A CA 1
ATOM 1169 C C . ILE A 1 154 ? -0.589 -1.498 -11.734 1.00 90.94 154 ILE A C 1
ATOM 1171 O O . ILE A 1 154 ? -0.294 -1.128 -12.870 1.00 90.94 154 ILE A O 1
ATOM 1175 N N . LEU A 1 155 ? -0.209 -0.839 -10.646 1.00 91.38 155 LEU A N 1
ATOM 1176 C CA . LEU A 1 155 ? 0.759 0.247 -10.626 1.00 91.38 155 LEU A CA 1
ATOM 1177 C C . LEU A 1 155 ? 2.059 -0.236 -9.995 1.00 91.38 155 LEU A C 1
ATOM 1179 O O . LEU A 1 155 ? 2.036 -0.886 -8.950 1.00 91.38 155 LEU A O 1
ATOM 1183 N N . SER A 1 156 ? 3.184 0.147 -10.589 1.00 91.81 156 SER A N 1
ATOM 1184 C CA . SER A 1 156 ? 4.510 -0.059 -10.009 1.00 91.81 156 SER A CA 1
ATOM 1185 C C . SER A 1 156 ? 5.349 1.207 -10.088 1.00 91.81 156 SER A C 1
ATOM 1187 O O . SER A 1 156 ? 5.464 1.775 -11.174 1.00 91.81 156 SER A O 1
ATOM 1189 N N . SER A 1 157 ? 5.991 1.612 -8.994 1.00 89.75 157 SER A N 1
ATOM 1190 C CA . SER A 1 157 ? 7.020 2.659 -9.015 1.00 89.75 157 SER A CA 1
ATOM 1191 C C . SER A 1 157 ? 8.420 2.069 -8.902 1.00 89.75 157 SER A C 1
ATOM 1193 O O . SER A 1 157 ? 8.662 1.138 -8.132 1.00 89.75 157 SER A O 1
ATOM 1195 N N . SER A 1 158 ? 9.349 2.617 -9.674 1.00 87.06 158 SER A N 1
ATOM 1196 C CA . SER A 1 158 ? 10.743 2.174 -9.683 1.00 87.06 158 SER A CA 1
ATOM 1197 C C . SER A 1 158 ? 11.490 2.565 -8.400 1.00 87.06 158 SER A C 1
ATOM 1199 O O . SER A 1 158 ? 11.211 3.596 -7.781 1.00 87.06 158 SER A O 1
ATOM 1201 N N . GLU A 1 159 ? 12.448 1.732 -7.983 1.00 78.44 159 GLU A N 1
ATOM 1202 C CA . GLU A 1 159 ? 13.397 2.069 -6.913 1.00 78.44 159 GLU A CA 1
ATOM 1203 C C . GLU A 1 159 ? 14.443 3.099 -7.358 1.00 78.44 159 GLU A C 1
ATOM 1205 O O . GLU A 1 159 ? 14.853 3.945 -6.558 1.00 78.44 159 GLU A O 1
ATOM 1210 N N . THR A 1 160 ? 14.866 3.044 -8.621 1.00 82.75 160 THR A N 1
ATOM 1211 C CA . THR A 1 160 ? 16.006 3.811 -9.150 1.00 82.75 160 THR A CA 1
ATOM 1212 C C . THR A 1 160 ? 15.583 4.991 -10.016 1.00 82.75 160 THR A C 1
ATOM 1214 O O . THR A 1 160 ? 16.305 5.985 -10.089 1.00 82.75 160 THR A O 1
ATOM 1217 N N . THR A 1 161 ? 14.409 4.906 -10.644 1.00 87.56 161 THR A N 1
ATOM 1218 C CA . THR A 1 161 ? 13.839 5.960 -11.489 1.00 87.56 161 THR A CA 1
ATOM 1219 C C . THR A 1 161 ? 12.613 6.575 -10.818 1.00 87.56 161 THR A C 1
ATOM 1221 O O . THR A 1 161 ? 11.990 5.983 -9.939 1.00 87.56 161 THR A O 1
ATOM 1224 N N . ASN A 1 162 ? 12.237 7.785 -11.234 1.00 85.88 162 ASN A N 1
ATOM 1225 C CA . ASN A 1 162 ? 11.005 8.425 -10.763 1.00 85.88 162 ASN A CA 1
ATOM 1226 C C . ASN A 1 162 ? 9.783 7.995 -11.592 1.00 85.88 162 ASN A C 1
ATOM 1228 O O . ASN A 1 162 ? 8.792 8.716 -11.675 1.00 85.88 162 ASN A O 1
ATOM 1232 N N . GLU A 1 163 ? 9.858 6.839 -12.244 1.00 91.81 163 GLU A N 1
ATOM 1233 C CA . GLU A 1 163 ? 8.817 6.360 -13.140 1.00 91.81 163 GLU A CA 1
ATOM 1234 C C . GLU A 1 163 ? 7.775 5.549 -12.378 1.00 91.81 163 GLU A C 1
ATOM 1236 O O . GLU A 1 163 ? 8.085 4.700 -11.535 1.00 91.81 163 GLU A O 1
ATOM 1241 N N . ILE A 1 164 ? 6.521 5.784 -12.739 1.00 91.88 164 ILE A N 1
ATOM 1242 C CA . ILE A 1 164 ? 5.380 4.969 -12.359 1.00 91.88 164 ILE A CA 1
ATOM 1243 C C . ILE A 1 164 ? 4.874 4.304 -13.628 1.00 91.88 164 ILE A C 1
ATOM 1245 O O . ILE A 1 164 ? 4.592 4.966 -14.622 1.00 91.88 164 ILE A O 1
ATOM 1249 N N . THR A 1 165 ? 4.758 2.986 -13.597 1.00 93.81 165 THR A N 1
ATOM 1250 C CA . THR A 1 165 ? 4.250 2.204 -14.717 1.00 93.81 165 THR A CA 1
ATOM 1251 C C . THR A 1 165 ? 2.858 1.678 -14.400 1.00 93.81 165 THR A C 1
ATOM 1253 O O . THR A 1 165 ? 2.638 1.116 -13.325 1.00 93.81 165 THR A O 1
ATOM 1256 N N . LEU A 1 166 ? 1.939 1.855 -15.347 1.00 93.25 166 LEU A N 1
ATOM 1257 C CA . LEU A 1 166 ? 0.604 1.272 -15.354 1.00 93.25 166 LEU A CA 1
ATOM 1258 C C . LEU A 1 166 ? 0.594 0.037 -16.257 1.00 93.25 166 LEU A C 1
ATOM 1260 O O . LEU A 1 166 ? 1.010 0.106 -17.416 1.00 93.25 166 LEU A O 1
ATOM 1264 N N . TRP A 1 167 ? 0.081 -1.067 -15.728 1.00 92.50 167 TRP A N 1
ATOM 1265 C CA . TRP A 1 167 ? -0.003 -2.357 -16.405 1.00 92.50 167 TRP A CA 1
ATOM 1266 C C . TRP A 1 167 ? -1.453 -2.823 -16.478 1.00 92.50 167 TRP A C 1
ATOM 1268 O O . TRP A 1 167 ? -2.189 -2.668 -15.501 1.00 92.50 167 TRP A O 1
ATOM 1278 N N . ASP A 1 168 ? -1.839 -3.434 -17.595 1.00 89.56 168 ASP A N 1
ATOM 1279 C CA . ASP A 1 168 ? -3.085 -4.195 -17.698 1.00 89.56 168 ASP A CA 1
ATOM 1280 C C . ASP A 1 168 ? -2.843 -5.639 -17.248 1.00 89.56 168 ASP A C 1
ATOM 1282 O O . ASP A 1 168 ? -1.908 -6.303 -17.701 1.00 89.56 168 ASP A O 1
ATOM 1286 N N . VAL A 1 169 ? -3.669 -6.131 -16.329 1.00 87.81 169 VAL A N 1
ATOM 1287 C CA . VAL A 1 169 ? -3.523 -7.473 -15.752 1.00 87.81 169 VAL A CA 1
ATOM 1288 C C . VAL A 1 169 ? -3.934 -8.558 -16.743 1.00 87.81 169 VAL A C 1
ATOM 1290 O O . VAL A 1 169 ? -3.323 -9.628 -16.764 1.00 87.81 169 VAL A O 1
ATOM 1293 N N . ALA A 1 170 ? -4.951 -8.298 -17.568 1.00 86.19 170 ALA A N 1
ATOM 1294 C CA . ALA A 1 170 ? -5.481 -9.280 -18.503 1.00 86.19 170 ALA A CA 1
ATOM 1295 C C . ALA A 1 170 ? -4.533 -9.481 -19.690 1.00 86.19 170 ALA A C 1
ATOM 1297 O O . ALA A 1 170 ? -4.221 -10.622 -20.038 1.00 86.19 170 ALA A O 1
ATOM 1298 N N . THR A 1 171 ? -4.039 -8.390 -20.283 1.00 89.38 171 THR A N 1
ATOM 1299 C CA . THR A 1 171 ? -3.126 -8.453 -21.435 1.00 89.38 171 THR A CA 1
ATOM 1300 C C . THR A 1 171 ? -1.665 -8.615 -21.027 1.00 89.38 171 THR A C 1
ATOM 1302 O O . THR A 1 171 ? -0.859 -9.085 -21.827 1.00 89.38 171 THR A O 1
ATOM 1305 N N . LYS A 1 172 ? -1.320 -8.290 -19.770 1.00 89.12 172 LYS A N 1
ATOM 1306 C CA . LYS A 1 172 ? 0.057 -8.222 -19.242 1.00 89.12 172 LYS A CA 1
ATOM 1307 C C . LYS A 1 172 ? 0.913 -7.162 -19.931 1.00 89.12 172 LYS A C 1
ATOM 1309 O O . LYS A 1 172 ? 2.143 -7.220 -19.879 1.00 89.12 172 LYS A O 1
ATOM 1314 N N . GLU A 1 173 ? 0.275 -6.194 -20.574 1.00 90.94 173 GLU A N 1
ATOM 1315 C CA . GLU A 1 173 ? 0.966 -5.138 -21.292 1.00 90.94 173 GLU A CA 1
ATOM 1316 C C . GLU A 1 173 ? 1.182 -3.912 -20.416 1.00 90.94 173 GLU A C 1
ATOM 1318 O O . GLU A 1 173 ? 0.404 -3.578 -19.516 1.00 90.94 173 GLU A O 1
ATOM 1323 N N . LYS A 1 174 ? 2.269 -3.208 -20.724 1.00 92.94 174 LYS A N 1
ATOM 1324 C CA . LYS A 1 174 ? 2.529 -1.881 -20.193 1.00 92.94 174 LYS A CA 1
ATOM 1325 C C . LYS A 1 174 ? 1.648 -0.880 -20.936 1.00 92.94 174 LYS A C 1
ATOM 1327 O O . LYS A 1 174 ? 1.846 -0.669 -22.128 1.00 92.94 174 LYS A O 1
ATOM 1332 N N . LEU A 1 175 ? 0.727 -0.240 -20.225 1.00 91.38 175 LEU A N 1
ATOM 1333 C CA . LEU A 1 175 ? -0.180 0.749 -20.806 1.00 91.38 175 LEU A CA 1
ATOM 1334 C C . LEU A 1 175 ? 0.435 2.146 -20.848 1.00 91.38 175 LEU A C 1
ATOM 1336 O O . LEU A 1 175 ? 0.283 2.866 -21.830 1.00 91.38 175 LEU A O 1
ATOM 1340 N N . GLN A 1 176 ? 1.109 2.550 -19.769 1.00 92.62 176 GLN A N 1
ATOM 1341 C CA . GLN A 1 176 ? 1.616 3.914 -19.637 1.00 92.62 176 GLN A CA 1
ATOM 1342 C C . GLN A 1 176 ? 2.809 3.987 -18.685 1.00 92.62 176 GLN A C 1
ATOM 1344 O O . GLN A 1 176 ? 2.872 3.264 -17.690 1.00 92.62 176 GLN A O 1
ATOM 1349 N N . ILE A 1 177 ? 3.729 4.908 -18.979 1.00 93.38 177 ILE A N 1
ATOM 1350 C CA . ILE A 1 177 ? 4.785 5.353 -18.067 1.00 93.38 177 ILE A CA 1
ATOM 1351 C C . ILE A 1 177 ? 4.502 6.810 -17.707 1.00 93.38 177 ILE A C 1
ATOM 1353 O O . ILE A 1 177 ? 4.238 7.638 -18.578 1.00 93.38 177 ILE A O 1
ATOM 1357 N N . ILE A 1 178 ? 4.532 7.106 -16.415 1.00 89.19 178 ILE A N 1
ATOM 1358 C CA . ILE A 1 178 ? 4.314 8.430 -15.846 1.00 89.19 178 ILE A CA 1
ATOM 1359 C C . ILE A 1 178 ? 5.596 8.824 -15.121 1.00 89.19 178 ILE A C 1
ATOM 1361 O O . ILE A 1 178 ? 6.018 8.138 -14.192 1.00 89.19 178 ILE A O 1
ATOM 1365 N N . GLU A 1 179 ? 6.200 9.937 -15.519 1.00 87.69 179 GLU A N 1
ATOM 1366 C CA . GLU A 1 179 ? 7.350 10.498 -14.816 1.00 87.69 179 GLU A CA 1
ATOM 1367 C C . GLU A 1 179 ? 6.870 11.367 -13.648 1.00 87.69 179 GLU A C 1
ATOM 1369 O O . GLU A 1 179 ? 6.214 12.397 -13.829 1.00 87.69 179 GLU A O 1
ATOM 1374 N N . ALA A 1 180 ? 7.163 10.927 -12.426 1.00 78.88 180 ALA A N 1
ATOM 1375 C CA . ALA A 1 180 ? 6.891 11.690 -11.222 1.00 78.88 180 ALA A CA 1
ATOM 1376 C C . ALA A 1 180 ? 8.043 12.678 -10.947 1.00 78.88 180 ALA A C 1
ATOM 1378 O O . ALA A 1 180 ? 9.200 12.401 -11.258 1.00 78.88 180 ALA A O 1
ATOM 1379 N N . PRO A 1 181 ? 7.786 13.807 -10.266 1.00 72.69 181 PRO A N 1
ATOM 1380 C CA . PRO A 1 181 ? 8.819 14.791 -9.921 1.00 72.69 181 PRO A CA 1
ATOM 1381 C C . PRO A 1 181 ? 9.817 14.298 -8.850 1.00 72.69 181 PRO A C 1
ATOM 1383 O O . PRO A 1 181 ? 10.639 15.070 -8.357 1.00 72.69 181 PRO A O 1
ATOM 1386 N N . GLY A 1 182 ? 9.727 13.034 -8.433 1.00 76.19 182 GLY A N 1
ATOM 1387 C CA . GLY A 1 182 ? 10.622 12.417 -7.466 1.00 76.19 182 GLY A CA 1
ATOM 1388 C C . GLY A 1 182 ? 10.209 10.987 -7.112 1.00 76.19 182 GLY A C 1
ATOM 1389 O O . GLY A 1 182 ? 9.189 10.493 -7.605 1.00 76.19 182 GLY A O 1
ATOM 1390 N N . PRO A 1 183 ? 10.961 10.335 -6.208 1.00 78.25 183 PRO A N 1
ATOM 1391 C CA . PRO A 1 183 ? 10.664 8.973 -5.800 1.00 78.25 183 PRO A CA 1
ATOM 1392 C C . PRO A 1 183 ? 9.283 8.889 -5.153 1.00 78.25 183 PRO A C 1
ATOM 1394 O O . PRO A 1 183 ? 8.937 9.753 -4.335 1.00 78.25 183 PRO A O 1
ATOM 1397 N N . THR A 1 184 ? 8.539 7.844 -5.522 1.00 77.06 184 THR A N 1
ATOM 1398 C CA . THR A 1 184 ? 7.128 7.664 -5.161 1.00 77.06 184 THR A CA 1
ATOM 1399 C C . THR A 1 184 ? 6.928 6.409 -4.314 1.00 77.06 184 THR A C 1
ATOM 1401 O O . THR A 1 184 ? 7.246 5.301 -4.754 1.00 77.06 184 THR A O 1
ATOM 1404 N N . GLN A 1 185 ? 6.407 6.580 -3.100 1.00 75.12 185 GLN A N 1
ATOM 1405 C CA . GLN A 1 185 ? 6.183 5.514 -2.118 1.00 75.12 185 GLN A CA 1
ATOM 1406 C C . GLN A 1 185 ? 4.715 5.105 -1.986 1.00 75.12 185 GLN A C 1
ATOM 1408 O O . GLN A 1 185 ? 4.450 3.967 -1.601 1.00 75.12 185 GLN A O 1
ATOM 1413 N N . LEU A 1 186 ? 3.779 6.007 -2.287 1.00 72.25 186 LEU A N 1
ATOM 1414 C CA . LEU A 1 186 ? 2.348 5.738 -2.234 1.00 72.25 186 LEU A CA 1
ATOM 1415 C C . LEU A 1 186 ? 1.789 5.720 -3.652 1.00 72.25 186 LEU A C 1
ATOM 1417 O O . LEU A 1 186 ? 1.955 6.672 -4.412 1.00 72.25 186 LEU A O 1
ATOM 1421 N N . LEU A 1 187 ? 1.108 4.632 -3.995 1.00 81.25 187 LEU A N 1
ATOM 1422 C CA . LEU A 1 187 ? 0.414 4.479 -5.265 1.00 81.25 187 LEU A CA 1
ATOM 1423 C C . LEU A 1 187 ? -1.021 4.063 -4.986 1.00 81.25 187 LEU A C 1
ATOM 1425 O O . LEU A 1 187 ? -1.269 3.135 -4.217 1.00 81.25 187 LEU A O 1
ATOM 1429 N N . ARG A 1 188 ? -1.969 4.728 -5.637 1.00 79.44 188 ARG A N 1
ATOM 1430 C CA . ARG A 1 188 ? -3.357 4.280 -5.692 1.00 79.44 188 ARG A CA 1
ATOM 1431 C C . ARG A 1 188 ? -4.006 4.770 -6.979 1.00 79.44 188 ARG A C 1
ATOM 1433 O O . ARG A 1 188 ? -3.634 5.815 -7.500 1.00 79.44 188 ARG A O 1
ATOM 1440 N N . LEU A 1 189 ? -5.000 4.045 -7.467 1.00 80.06 189 LEU A N 1
ATOM 1441 C CA . LEU A 1 189 ? -5.895 4.548 -8.506 1.00 80.06 189 LEU A CA 1
ATOM 1442 C C . LEU A 1 189 ? -7.047 5.325 -7.872 1.00 80.06 189 LEU A C 1
ATOM 1444 O O . LEU A 1 189 ? -7.530 4.959 -6.796 1.00 80.06 189 LEU A O 1
ATOM 1448 N N . SER A 1 190 ? -7.478 6.394 -8.535 1.00 73.94 190 SER A N 1
ATOM 1449 C CA . SER A 1 190 ? -8.738 7.062 -8.214 1.00 73.94 190 SER A CA 1
ATOM 1450 C C . SER A 1 190 ? -9.922 6.103 -8.379 1.00 73.94 190 SER A C 1
ATOM 1452 O O . SER A 1 190 ? -9.835 5.107 -9.098 1.00 73.94 190 SER A O 1
ATOM 1454 N N . GLU A 1 191 ? -11.042 6.390 -7.709 1.00 71.56 191 GLU A N 1
ATOM 1455 C CA . GLU A 1 191 ? -12.246 5.543 -7.784 1.00 71.56 191 GLU A CA 1
ATOM 1456 C C . GLU A 1 191 ? -12.783 5.416 -9.215 1.00 71.56 191 GLU A C 1
ATOM 1458 O O . GLU A 1 191 ? -13.242 4.350 -9.612 1.00 71.56 191 GLU A O 1
ATOM 1463 N N . ASP A 1 192 ? -12.663 6.486 -10.003 1.00 70.12 192 ASP A N 1
ATOM 1464 C CA . ASP A 1 192 ? -13.026 6.518 -11.421 1.00 70.12 192 ASP A CA 1
ATOM 1465 C C . ASP A 1 192 ? -11.947 5.927 -12.349 1.00 70.12 192 ASP A C 1
ATOM 1467 O O . ASP A 1 192 ? -12.142 5.879 -13.562 1.00 70.12 192 ASP A O 1
ATOM 1471 N N . GLN A 1 193 ? -10.808 5.499 -11.791 1.00 80.75 193 GLN A N 1
ATOM 1472 C CA . GLN A 1 193 ? -9.645 4.948 -12.494 1.00 80.75 193 GLN A CA 1
ATOM 1473 C C . GLN A 1 193 ? -9.079 5.849 -13.598 1.00 80.75 193 GLN A C 1
ATOM 1475 O O . GLN A 1 193 ? -8.443 5.375 -14.538 1.00 80.75 193 GLN A O 1
ATOM 1480 N N . ARG A 1 194 ? -9.292 7.163 -13.498 1.00 79.19 194 ARG A N 1
ATOM 1481 C CA . ARG A 1 194 ? -8.752 8.142 -14.451 1.00 79.19 194 ARG A CA 1
ATOM 1482 C C . ARG A 1 194 ? -7.402 8.702 -14.033 1.00 79.19 194 ARG A C 1
ATOM 1484 O O . ARG A 1 194 ? -6.713 9.298 -14.861 1.00 79.19 194 ARG A O 1
ATOM 1491 N N . TYR A 1 195 ? -7.024 8.531 -12.768 1.00 78.56 195 TYR A N 1
ATOM 1492 C CA . TYR A 1 195 ? -5.821 9.121 -12.203 1.00 78.56 195 TYR A CA 1
ATOM 1493 C C . TYR A 1 195 ? -5.040 8.130 -11.347 1.00 78.56 195 TYR A C 1
ATOM 1495 O O . TYR A 1 195 ? -5.597 7.371 -10.554 1.00 78.56 195 TYR A O 1
ATOM 1503 N N . VAL A 1 196 ? -3.720 8.223 -11.451 1.00 82.38 196 VAL A N 1
ATOM 1504 C CA . VAL A 1 196 ? -2.772 7.673 -10.489 1.00 82.38 196 VAL A CA 1
ATOM 1505 C C . VAL A 1 196 ? -2.526 8.718 -9.410 1.00 82.38 196 VAL A C 1
ATOM 1507 O O . VAL A 1 196 ? -2.044 9.813 -9.691 1.00 82.38 196 VAL A O 1
ATOM 1510 N N . LEU A 1 197 ? -2.873 8.384 -8.175 1.00 75.12 197 LEU A N 1
ATOM 1511 C CA . LEU A 1 197 ? -2.702 9.220 -6.996 1.00 75.12 197 LEU A CA 1
ATOM 1512 C C . LEU A 1 197 ? -1.429 8.813 -6.258 1.00 75.12 197 LEU A C 1
ATOM 1514 O O . LEU A 1 197 ? -1.211 7.630 -5.985 1.00 75.12 197 LEU A O 1
ATOM 1518 N N . THR A 1 198 ? -0.613 9.805 -5.917 1.00 74.56 198 THR A N 1
ATOM 1519 C CA . THR A 1 198 ? 0.642 9.627 -5.185 1.00 74.56 198 THR A CA 1
ATOM 1520 C C . THR A 1 198 ? 0.845 10.753 -4.184 1.00 74.56 198 THR A C 1
ATOM 1522 O O . THR A 1 198 ? 0.191 11.795 -4.260 1.00 74.56 198 THR A O 1
ATOM 1525 N N . GLU A 1 199 ? 1.822 10.618 -3.287 1.00 68.44 199 GLU A N 1
ATOM 1526 C CA . GLU A 1 199 ? 2.205 11.719 -2.399 1.00 68.44 199 GLU A CA 1
ATOM 1527 C C . GLU A 1 199 ? 2.764 12.940 -3.159 1.00 68.44 199 GLU A C 1
ATOM 1529 O O . GLU A 1 199 ? 2.859 14.042 -2.617 1.00 68.44 199 GLU A O 1
ATOM 1534 N N . ARG A 1 200 ? 3.118 12.768 -4.438 1.00 69.38 200 ARG A N 1
ATOM 1535 C CA . ARG A 1 200 ? 3.675 13.807 -5.314 1.00 69.38 200 ARG A CA 1
ATOM 1536 C C . ARG A 1 200 ? 2.641 14.501 -6.190 1.00 69.38 200 ARG A C 1
ATOM 1538 O O . ARG A 1 200 ? 2.972 15.532 -6.767 1.00 69.38 200 ARG A O 1
ATOM 1545 N N . GLY A 1 201 ? 1.428 13.966 -6.302 1.00 66.75 201 GLY A N 1
ATOM 1546 C CA . GLY A 1 201 ? 0.407 14.523 -7.182 1.00 66.75 201 GLY A CA 1
ATOM 1547 C C . GLY A 1 201 ? -0.588 13.484 -7.688 1.00 66.75 201 GLY A C 1
ATOM 1548 O O . GLY A 1 201 ? -0.483 12.296 -7.396 1.00 66.75 201 GLY A O 1
ATOM 1549 N N . ALA A 1 202 ? -1.565 13.961 -8.455 1.00 73.38 202 ALA A N 1
ATOM 1550 C CA . ALA A 1 202 ? -2.439 13.110 -9.251 1.00 73.38 202 ALA A CA 1
ATOM 1551 C C . ALA A 1 202 ? -2.019 13.211 -10.719 1.00 73.38 202 ALA A C 1
ATOM 1553 O O . ALA A 1 202 ? -1.867 14.317 -11.248 1.00 73.38 202 ALA A O 1
ATOM 1554 N N . PHE A 1 203 ? -1.851 12.067 -11.372 1.00 80.50 203 PHE A N 1
ATOM 1555 C CA . PHE A 1 203 ? -1.380 11.968 -12.747 1.00 80.50 203 PHE A CA 1
ATOM 1556 C C . PHE A 1 203 ? -2.444 11.286 -13.608 1.00 80.50 203 PHE A C 1
ATOM 1558 O O . PHE A 1 203 ? -2.923 10.221 -13.227 1.00 80.50 203 PHE A O 1
ATOM 1565 N N . PRO A 1 204 ? -2.855 11.886 -14.735 1.00 77.44 204 PRO A N 1
ATOM 1566 C CA . PRO A 1 204 ? -3.909 11.329 -15.571 1.00 77.44 204 PRO A CA 1
ATOM 1567 C C . PRO A 1 204 ? -3.452 10.061 -16.297 1.00 77.44 204 PRO A C 1
ATOM 1569 O O . PRO A 1 204 ? -2.300 9.952 -16.728 1.00 77.44 204 PRO A O 1
ATOM 1572 N N . ILE A 1 205 ? -4.396 9.144 -16.482 1.00 83.69 205 ILE A N 1
ATOM 1573 C CA . ILE A 1 205 ? -4.229 7.944 -17.295 1.00 83.69 205 ILE A CA 1
ATOM 1574 C C . ILE A 1 205 ? -4.669 8.256 -18.726 1.00 83.69 205 ILE A C 1
ATOM 1576 O O . ILE A 1 205 ? -5.782 8.733 -18.968 1.00 83.69 205 ILE A O 1
ATOM 1580 N N . SER A 1 206 ? -3.779 8.023 -19.684 1.00 76.44 206 SER A N 1
ATOM 1581 C CA . SER A 1 206 ? -4.024 8.266 -21.103 1.00 76.44 206 SER A CA 1
ATOM 1582 C C . SER A 1 206 ? -5.162 7.371 -21.608 1.00 76.44 206 SER A C 1
ATOM 1584 O O . SER A 1 206 ? -5.122 6.158 -21.437 1.00 76.44 206 SER A O 1
ATOM 1586 N N . GLY A 1 207 ? -6.185 7.970 -22.232 1.00 60.78 207 GLY A N 1
ATOM 1587 C CA . GLY A 1 207 ? -7.360 7.255 -22.755 1.00 60.78 207 GLY A CA 1
ATOM 1588 C C . GLY A 1 207 ? -8.613 7.311 -21.871 1.00 60.78 207 GLY A C 1
ATOM 1589 O O . GLY A 1 207 ? -9.673 6.864 -22.299 1.00 60.78 207 GLY A O 1
ATOM 1590 N N . ALA A 1 208 ? -8.543 7.912 -20.679 1.00 49.94 208 ALA A N 1
ATOM 1591 C CA . ALA A 1 208 ? -9.735 8.284 -19.922 1.00 49.94 208 ALA A CA 1
ATOM 1592 C C . ALA A 1 208 ? -10.454 9.449 -20.628 1.00 49.94 208 ALA A C 1
ATOM 1594 O O . ALA A 1 208 ? -10.148 10.617 -20.387 1.00 49.94 208 ALA A O 1
ATOM 1595 N N . SER A 1 209 ? -11.379 9.141 -21.539 1.00 33.25 209 SER A N 1
ATOM 1596 C CA . SER A 1 209 ? -12.178 10.140 -22.251 1.00 33.25 209 SER A CA 1
ATOM 1597 C C . SER A 1 209 ? -12.838 11.107 -21.263 1.00 33.25 209 SER A C 1
ATOM 1599 O O . SER A 1 209 ? -13.589 10.692 -20.372 1.00 33.25 209 SER A O 1
ATOM 1601 N N . ALA A 1 210 ? -12.600 12.409 -21.436 1.00 34.88 210 ALA A N 1
ATOM 1602 C CA . ALA A 1 210 ? -13.536 13.407 -20.937 1.00 34.88 210 ALA A CA 1
ATOM 1603 C C . ALA A 1 210 ? -14.890 13.163 -21.636 1.00 34.88 210 ALA A C 1
ATOM 1605 O O . ALA A 1 210 ? -14.896 12.875 -22.837 1.00 34.88 210 ALA A O 1
ATOM 1606 N N . PRO A 1 211 ? -16.033 13.224 -20.933 1.00 30.03 211 PRO A N 1
ATOM 1607 C CA . PRO A 1 211 ? -17.316 13.101 -21.602 1.00 30.03 211 PRO A CA 1
ATOM 1608 C C . PRO A 1 211 ? -17.520 14.311 -22.524 1.00 30.03 211 PRO A C 1
ATOM 1610 O O . PRO A 1 211 ? -17.435 15.449 -22.068 1.00 30.03 211 PRO A O 1
ATOM 1613 N N . GLY A 1 212 ? -17.796 14.044 -23.804 1.00 37.19 212 GLY A N 1
ATOM 1614 C CA . GLY A 1 212 ? -18.245 15.037 -24.782 1.00 37.19 212 GLY A CA 1
ATOM 1615 C C . GLY A 1 212 ? -17.143 15.645 -25.652 1.00 37.19 212 GLY A C 1
ATOM 1616 O O . GLY A 1 212 ? -16.723 16.777 -25.433 1.00 37.19 212 GLY A O 1
ATOM 1617 N N . GLN A 1 213 ? -16.742 14.930 -26.701 1.00 36.91 213 GLN A N 1
ATOM 1618 C CA . GLN A 1 213 ? -16.276 15.559 -27.938 1.00 36.91 213 GLN A CA 1
ATOM 1619 C C . GLN A 1 213 ? -16.960 14.873 -29.120 1.00 36.91 213 GLN A C 1
ATOM 1621 O O . GLN A 1 213 ? -16.354 14.060 -29.806 1.00 36.91 213 GLN A O 1
ATOM 1626 N N . ASP A 1 214 ? -18.226 15.227 -29.337 1.00 29.00 214 ASP A N 1
ATOM 1627 C CA . ASP A 1 214 ? -18.809 15.216 -30.676 1.00 29.00 214 ASP A CA 1
ATOM 1628 C C . ASP A 1 214 ? -18.839 16.666 -31.169 1.00 29.00 214 ASP A C 1
ATOM 1630 O O . ASP A 1 214 ? -19.054 17.604 -30.399 1.00 29.00 214 ASP A O 1
ATOM 1634 N N . GLY A 1 215 ? -18.479 16.847 -32.436 1.00 34.91 215 GLY A N 1
ATOM 1635 C CA . GLY A 1 215 ? -18.052 18.123 -32.993 1.00 34.91 215 GLY A CA 1
ATOM 1636 C C . GLY A 1 215 ? -19.083 19.258 -32.975 1.00 34.91 215 GLY A C 1
ATOM 1637 O O . GLY A 1 215 ? -20.290 19.055 -33.024 1.00 34.91 215 GLY A O 1
ATOM 1638 N N . SER A 1 216 ? -18.521 20.466 -33.073 1.00 32.91 216 SER A N 1
ATOM 1639 C CA . SER A 1 216 ? -19.149 21.754 -33.404 1.00 32.91 216 SER A CA 1
ATOM 1640 C C . SER A 1 216 ? -19.616 22.662 -32.252 1.00 32.91 216 SER A C 1
ATOM 1642 O O . SER A 1 216 ? -20.529 22.368 -31.491 1.00 32.91 216 SER A O 1
ATOM 1644 N N . SER A 1 217 ? -19.033 23.869 -32.288 1.00 30.11 217 SER A N 1
ATOM 1645 C CA . SER A 1 217 ? -19.437 25.156 -31.695 1.00 30.11 217 SER A CA 1
ATOM 1646 C C . SER A 1 217 ? -19.290 25.370 -30.177 1.00 30.11 217 SER A C 1
ATOM 1648 O O . SER A 1 217 ? -20.084 24.888 -29.385 1.00 30.11 217 SER A O 1
ATOM 1650 N N . ALA A 1 218 ? -18.308 26.229 -29.845 1.00 26.45 218 ALA A N 1
ATOM 1651 C CA . ALA A 1 218 ? -17.988 26.861 -28.554 1.00 26.45 218 ALA A CA 1
ATOM 1652 C C . ALA A 1 218 ? -17.699 25.907 -27.371 1.00 26.45 218 ALA A C 1
ATOM 1654 O O . ALA A 1 218 ? -18.371 24.895 -27.207 1.00 26.45 218 ALA A O 1
ATOM 1655 N N . PRO A 1 219 ? -16.698 26.198 -26.512 1.00 27.73 219 PRO A N 1
ATOM 1656 C CA . PRO A 1 219 ? -16.384 25.325 -25.393 1.00 27.73 219 PRO A CA 1
ATOM 1657 C C . PRO A 1 219 ? -17.506 25.445 -24.362 1.00 27.73 219 PRO A C 1
ATOM 1659 O O . PRO A 1 219 ? -17.493 26.335 -23.512 1.00 27.73 219 PRO A O 1
ATOM 1662 N N . ALA A 1 220 ? -18.492 24.553 -24.448 1.00 24.28 220 ALA A N 1
ATOM 1663 C CA . ALA A 1 220 ? -19.366 24.267 -23.332 1.00 24.28 220 ALA A CA 1
ATOM 1664 C C . ALA A 1 220 ? -18.450 23.891 -22.165 1.00 24.28 220 ALA A C 1
ATOM 1666 O O . ALA A 1 220 ? -17.648 22.959 -22.252 1.00 24.28 220 ALA A O 1
ATOM 1667 N N . THR A 1 221 ? -18.502 24.694 -21.109 1.00 28.98 221 THR A N 1
ATOM 1668 C CA . THR A 1 221 ? -17.851 24.434 -19.834 1.00 28.98 221 THR A CA 1
ATOM 1669 C C . THR A 1 221 ? -18.395 23.124 -19.291 1.00 28.98 221 THR A C 1
ATOM 1671 O O . THR A 1 221 ? -19.393 23.105 -18.577 1.00 28.98 221 THR A O 1
ATOM 1674 N N . VAL A 1 222 ? -17.758 22.018 -19.669 1.00 29.11 222 VAL A N 1
ATOM 1675 C CA . VAL A 1 222 ? -17.946 20.739 -19.003 1.00 29.11 222 VAL A CA 1
ATOM 1676 C C . VAL A 1 222 ? -17.401 20.946 -17.599 1.00 29.11 222 VAL A C 1
ATOM 1678 O O . VAL A 1 222 ? -16.191 21.079 -17.398 1.00 29.11 222 VAL A O 1
ATOM 1681 N N . GLU A 1 223 ? -18.313 21.081 -16.640 1.00 29.19 223 GLU A N 1
ATOM 1682 C CA . GLU A 1 223 ? -18.009 21.070 -15.218 1.00 29.19 223 GLU A CA 1
ATOM 1683 C C . GLU A 1 223 ? -17.363 19.724 -14.891 1.00 29.19 223 GLU A C 1
ATOM 1685 O O . GLU A 1 223 ? -18.014 18.712 -14.637 1.00 29.19 223 GLU A O 1
ATOM 1690 N N . CYS A 1 224 ? -16.035 19.702 -14.965 1.00 30.22 224 CYS A N 1
ATOM 1691 C CA . CYS A 1 224 ? -15.237 18.626 -14.418 1.00 30.22 224 CYS A CA 1
ATOM 1692 C C . CYS A 1 224 ? -15.530 18.557 -12.914 1.00 30.22 224 CYS A C 1
ATOM 1694 O O . CYS A 1 224 ? -15.353 19.580 -12.240 1.00 30.22 224 CYS A O 1
ATOM 1696 N N . PRO A 1 225 ? -15.901 17.393 -12.346 1.00 34.28 225 PRO A N 1
ATOM 1697 C CA . PRO A 1 225 ? -15.909 17.258 -10.900 1.00 34.28 225 PRO A CA 1
ATOM 1698 C C . PRO A 1 225 ? -14.503 17.610 -10.404 1.00 34.28 225 PRO A C 1
ATOM 1700 O O . PRO A 1 225 ? -13.498 17.201 -10.993 1.00 34.28 225 PRO A O 1
ATOM 1703 N N . ALA A 1 226 ? -14.444 18.471 -9.391 1.00 41.91 226 ALA A N 1
ATOM 1704 C CA . ALA A 1 226 ? -13.237 19.129 -8.917 1.00 41.91 226 ALA A CA 1
ATOM 1705 C C . ALA A 1 226 ? -12.208 18.114 -8.389 1.00 41.91 226 ALA A C 1
ATOM 1707 O O . ALA A 1 226 ? -12.115 17.884 -7.188 1.00 41.91 226 ALA A O 1
ATOM 1708 N N . PHE A 1 227 ? -11.417 17.496 -9.270 1.00 53.97 227 PHE A N 1
ATOM 1709 C CA . PHE A 1 227 ? -10.324 16.643 -8.824 1.00 53.97 227 PHE A CA 1
ATOM 1710 C C . PHE A 1 227 ? -9.247 17.538 -8.216 1.00 53.97 227 PHE A C 1
ATOM 1712 O O . PHE A 1 227 ? -8.793 18.508 -8.833 1.00 53.97 227 PHE A O 1
ATOM 1719 N N . LEU A 1 228 ? -8.891 17.237 -6.973 1.00 58.34 228 LEU A N 1
ATOM 1720 C CA . LEU A 1 228 ? -7.930 17.995 -6.202 1.00 58.34 228 LEU A CA 1
ATOM 1721 C C . LEU A 1 228 ? -6.581 17.280 -6.257 1.00 58.34 228 LEU A C 1
ATOM 1723 O O . LEU A 1 228 ? -6.474 16.114 -5.889 1.00 58.34 228 LEU A O 1
ATOM 1727 N N . ALA A 1 229 ? -5.560 17.960 -6.765 1.00 58.22 229 ALA A N 1
ATOM 1728 C CA . ALA A 1 229 ? -4.227 17.397 -6.952 1.00 58.22 229 ALA A CA 1
ATOM 1729 C C . ALA A 1 229 ? -3.168 18.349 -6.407 1.00 58.22 229 ALA A C 1
ATOM 1731 O O . ALA A 1 229 ? -3.380 19.558 -6.386 1.00 58.22 229 ALA A O 1
ATOM 1732 N N . VAL A 1 230 ? -2.002 17.834 -6.022 1.00 59.78 230 VAL A N 1
ATOM 1733 C CA . VAL A 1 230 ? -0.832 18.678 -5.757 1.00 59.78 230 VAL A CA 1
ATOM 1734 C C . VAL A 1 230 ? 0.030 18.752 -7.022 1.00 59.78 230 VAL A C 1
ATOM 1736 O O . VAL A 1 230 ? 0.464 17.720 -7.524 1.00 59.78 230 VAL A O 1
ATOM 1739 N N . ARG A 1 231 ? 0.259 19.955 -7.564 1.00 62.03 231 ARG A N 1
ATOM 1740 C CA . ARG A 1 231 ? 1.134 20.229 -8.724 1.00 62.03 231 ARG A CA 1
ATOM 1741 C C . ARG A 1 231 ? 1.970 21.476 -8.452 1.00 62.03 231 ARG A C 1
ATOM 1743 O O . ARG A 1 231 ? 1.421 22.497 -8.052 1.00 62.03 231 ARG A O 1
ATOM 1750 N N . ASP A 1 232 ? 3.286 21.404 -8.635 1.00 66.50 232 ASP A N 1
ATOM 1751 C CA . ASP A 1 232 ? 4.222 22.517 -8.384 1.00 66.50 232 ASP A CA 1
ATOM 1752 C C . ASP A 1 232 ? 4.063 23.171 -7.002 1.00 66.50 232 ASP A C 1
ATOM 1754 O O . ASP A 1 232 ? 4.159 24.391 -6.846 1.00 66.50 232 ASP A O 1
ATOM 1758 N N . ASN A 1 233 ? 3.809 22.353 -5.977 1.00 68.12 233 ASN A N 1
ATOM 1759 C CA . ASN A 1 233 ? 3.519 22.787 -4.605 1.00 68.12 233 ASN A CA 1
ATOM 1760 C C . ASN A 1 233 ? 2.190 23.534 -4.431 1.00 68.12 233 ASN A C 1
ATOM 1762 O O . ASN A 1 233 ? 1.973 24.146 -3.391 1.00 68.12 233 ASN A O 1
ATOM 1766 N N . TRP A 1 234 ? 1.297 23.490 -5.412 1.00 66.81 234 TRP A N 1
ATOM 1767 C CA . TRP A 1 234 ? -0.063 23.989 -5.291 1.00 66.81 234 TRP A CA 1
ATOM 1768 C C . TRP A 1 234 ? -1.042 22.836 -5.190 1.00 66.81 234 TRP A C 1
ATOM 1770 O O . TRP A 1 234 ? -0.985 21.910 -5.990 1.00 66.81 234 TRP A O 1
ATOM 1780 N N . ILE A 1 235 ? -2.007 22.949 -4.288 1.00 67.75 235 ILE A N 1
ATOM 1781 C CA . ILE A 1 235 ? -3.294 22.299 -4.473 1.00 67.75 235 ILE A CA 1
ATOM 1782 C C . ILE A 1 235 ? -3.958 22.945 -5.683 1.00 67.75 235 ILE A C 1
ATOM 1784 O O . ILE A 1 235 ? -4.164 24.162 -5.710 1.00 67.75 235 ILE A O 1
ATOM 1788 N N . VAL A 1 236 ? -4.308 22.136 -6.670 1.00 63.50 236 VAL A N 1
ATOM 1789 C CA . VAL A 1 236 ? -5.034 22.543 -7.865 1.00 63.50 236 VAL A CA 1
ATOM 1790 C C . VAL A 1 236 ? -6.376 21.824 -7.935 1.00 63.50 236 VAL A C 1
ATOM 1792 O O . VAL A 1 236 ? -6.474 20.669 -7.536 1.00 63.50 236 VAL A O 1
ATOM 1795 N N . THR A 1 237 ? -7.397 22.500 -8.463 1.00 60.41 237 THR A N 1
ATOM 1796 C CA . THR A 1 237 ? -8.649 21.867 -8.912 1.00 60.41 237 THR A CA 1
ATOM 1797 C C . THR A 1 237 ? -8.783 22.085 -10.411 1.00 60.41 237 THR A C 1
ATOM 1799 O O . THR A 1 237 ? -8.909 23.237 -10.854 1.00 60.41 237 THR A O 1
ATOM 1802 N N . GLY A 1 238 ? -8.714 21.016 -11.203 1.00 62.34 238 GLY A N 1
ATOM 1803 C CA . GLY A 1 238 ? -8.563 21.147 -12.653 1.00 62.34 238 GLY A CA 1
ATOM 1804 C C . GLY A 1 238 ? -7.298 21.943 -13.005 1.00 62.34 238 GLY A C 1
ATOM 1805 O O . GLY A 1 238 ? -6.198 21.596 -12.581 1.00 62.34 238 GLY A O 1
ATOM 1806 N N . ALA A 1 239 ? -7.451 23.041 -13.750 1.00 57.50 239 ALA A N 1
ATOM 1807 C CA . ALA A 1 239 ? -6.342 23.934 -14.110 1.00 57.50 239 ALA A CA 1
ATOM 1808 C C . ALA A 1 239 ? -6.070 25.054 -13.083 1.00 57.50 239 ALA A C 1
ATOM 1810 O O . ALA A 1 239 ? -5.090 25.787 -13.209 1.00 57.50 239 ALA A O 1
ATOM 1811 N N . ARG A 1 240 ? -6.934 25.233 -12.074 1.00 60.94 240 ARG A N 1
ATOM 1812 C CA . ARG A 1 240 ? -6.851 26.374 -11.150 1.00 60.94 240 ARG A CA 1
ATOM 1813 C C . ARG A 1 240 ? -6.014 26.034 -9.924 1.00 60.94 240 ARG A C 1
ATOM 1815 O O . ARG A 1 240 ? -6.329 25.088 -9.210 1.00 60.94 240 ARG A O 1
ATOM 1822 N N . ARG A 1 241 ? -5.011 26.864 -9.634 1.00 71.31 241 ARG A N 1
ATOM 1823 C CA . ARG A 1 241 ? -4.283 26.879 -8.356 1.00 71.31 241 ARG A CA 1
ATOM 1824 C C . ARG A 1 241 ? -5.207 27.390 -7.247 1.00 71.31 241 ARG A C 1
ATOM 1826 O O . ARG A 1 241 ? -5.796 28.457 -7.388 1.00 71.31 241 ARG A O 1
ATOM 1833 N N . ARG A 1 242 ? -5.367 26.613 -6.175 1.00 69.19 242 ARG A N 1
ATOM 1834 C CA . ARG A 1 242 ? -6.262 26.909 -5.043 1.00 69.19 242 ARG A CA 1
ATOM 1835 C C . ARG A 1 242 ? -5.508 27.276 -3.779 1.00 69.19 242 ARG A C 1
ATOM 1837 O O . ARG A 1 242 ? -5.831 28.281 -3.163 1.00 69.19 242 ARG A O 1
ATOM 1844 N N . LEU A 1 243 ? -4.508 26.480 -3.409 1.00 65.31 243 LEU A N 1
ATOM 1845 C CA . LEU A 1 243 ? -3.738 26.699 -2.188 1.00 65.31 243 LEU A CA 1
ATOM 1846 C C . LEU A 1 243 ? -2.271 26.397 -2.438 1.00 65.31 243 LEU A C 1
ATOM 1848 O O . LEU A 1 243 ? -1.938 25.328 -2.935 1.00 65.31 243 LEU A O 1
ATOM 1852 N N . TRP A 1 244 ? -1.393 27.322 -2.084 1.00 72.12 244 TRP A N 1
ATOM 1853 C CA . TRP A 1 244 ? 0.038 27.063 -2.111 1.00 72.12 244 TRP A CA 1
ATOM 1854 C C . TRP A 1 244 ? 0.450 26.338 -0.837 1.00 72.12 244 TRP A C 1
ATOM 1856 O O . TRP A 1 244 ? 0.073 26.752 0.257 1.00 72.12 244 TRP A O 1
ATOM 1866 N N . LEU A 1 245 ? 1.230 25.272 -0.976 1.00 63.88 245 LEU A N 1
ATOM 1867 C CA . LEU A 1 245 ? 1.730 24.483 0.138 1.00 63.88 245 LEU A CA 1
ATOM 1868 C C . LEU A 1 245 ? 3.080 25.032 0.602 1.00 63.88 245 LEU A C 1
ATOM 1870 O O . LEU A 1 245 ? 4.045 25.028 -0.176 1.00 63.88 245 LEU A O 1
ATOM 1874 N N . PRO A 1 246 ? 3.197 25.460 1.868 1.00 63.06 246 PRO A N 1
ATOM 1875 C CA . PRO A 1 246 ? 4.483 25.770 2.475 1.00 63.06 246 PRO A CA 1
ATOM 1876 C C . PRO A 1 246 ? 5.418 24.546 2.504 1.00 63.06 246 PRO A C 1
ATOM 1878 O O . PRO A 1 246 ? 4.927 23.413 2.548 1.00 63.06 246 PRO A O 1
ATOM 1881 N N . PRO A 1 247 ? 6.755 24.725 2.462 1.00 63.78 247 PRO A N 1
ATOM 1882 C CA . PRO A 1 247 ? 7.735 23.632 2.418 1.00 63.78 247 PRO A CA 1
ATOM 1883 C C . PRO A 1 247 ? 7.556 22.516 3.453 1.00 63.78 247 PRO A C 1
ATOM 1885 O O . PRO A 1 247 ? 7.872 21.355 3.179 1.00 63.78 247 PRO A O 1
ATOM 1888 N N . GLU A 1 248 ? 7.048 22.853 4.630 1.00 61.97 248 GLU A N 1
ATOM 1889 C CA . GLU A 1 248 ? 6.774 21.939 5.731 1.00 61.97 248 GLU A CA 1
ATOM 1890 C C . GLU A 1 248 ? 5.581 21.007 5.471 1.00 61.97 248 GLU A C 1
ATOM 1892 O O . GLU A 1 248 ? 5.571 19.907 6.020 1.00 61.97 248 GLU A O 1
ATOM 1897 N N . TYR A 1 249 ? 4.648 21.395 4.593 1.00 61.59 249 TYR A N 1
ATOM 1898 C CA . TYR A 1 249 ? 3.468 20.624 4.165 1.00 61.59 249 TYR A CA 1
ATOM 1899 C C . TYR A 1 249 ? 3.641 19.985 2.774 1.00 61.59 249 TYR A C 1
ATOM 1901 O O . TYR A 1 249 ? 2.737 19.338 2.250 1.00 61.59 249 TYR A O 1
ATOM 1909 N N . ARG A 1 250 ? 4.819 20.137 2.153 1.00 65.12 250 ARG A N 1
ATOM 1910 C CA . ARG A 1 250 ? 5.190 19.462 0.898 1.00 65.12 250 ARG A CA 1
ATOM 1911 C C . ARG A 1 250 ? 5.744 18.079 1.210 1.00 65.12 250 ARG A C 1
ATOM 1913 O O . ARG A 1 250 ? 6.962 17.888 1.292 1.00 65.12 250 ARG A O 1
ATOM 1920 N N . GLY A 1 251 ? 4.852 17.129 1.446 1.00 60.06 251 GLY A N 1
ATOM 1921 C CA . GLY A 1 251 ? 5.250 15.772 1.801 1.00 60.06 251 GLY A CA 1
ATOM 1922 C C . GLY A 1 251 ? 4.188 14.750 1.464 1.00 60.06 251 GLY A C 1
ATOM 1923 O O . GLY A 1 251 ? 4.334 14.028 0.487 1.00 60.06 251 GLY A O 1
ATOM 1924 N N . VAL A 1 252 ? 3.151 14.689 2.292 1.00 59.50 252 VAL A N 1
ATOM 1925 C CA . VAL A 1 252 ? 2.143 13.634 2.240 1.00 59.50 252 VAL A CA 1
ATOM 1926 C C . VAL A 1 252 ? 0.773 14.278 2.341 1.00 59.50 252 VAL A C 1
ATOM 1928 O O . VAL A 1 252 ? 0.551 15.152 3.178 1.00 59.50 252 VAL A O 1
ATOM 1931 N N . TRP A 1 253 ? -0.140 13.848 1.487 1.00 67.12 253 TRP A N 1
ATOM 1932 C CA . TRP A 1 253 ? -1.524 14.284 1.499 1.00 67.12 253 TRP A CA 1
ATOM 1933 C C . TRP A 1 253 ? -2.430 13.106 1.157 1.00 67.12 253 TRP A C 1
ATOM 1935 O O . TRP A 1 253 ? -1.996 12.156 0.504 1.00 67.12 253 TRP A O 1
ATOM 1945 N N . ALA A 1 254 ? -3.680 13.167 1.599 1.00 59.62 254 ALA A N 1
ATOM 1946 C CA . ALA A 1 254 ? -4.730 12.263 1.155 1.00 59.62 254 ALA A CA 1
ATOM 1947 C C . ALA A 1 254 ? -5.967 13.053 0.776 1.00 59.62 254 ALA A C 1
ATOM 1949 O O . ALA A 1 254 ? -6.294 14.072 1.378 1.00 59.62 254 ALA A O 1
ATOM 1950 N N . LEU A 1 255 ? -6.668 12.528 -0.220 1.00 60.53 255 LEU A N 1
ATOM 1951 C CA . LEU A 1 255 ? -7.988 12.978 -0.609 1.00 60.53 255 LEU A CA 1
ATOM 1952 C C . LEU A 1 255 ? -8.969 11.838 -0.349 1.00 60.53 255 LEU A C 1
ATOM 1954 O O . LEU A 1 255 ? -8.748 10.715 -0.809 1.00 60.53 255 LEU A O 1
ATOM 1958 N N . HIS A 1 256 ? -10.043 12.131 0.376 1.00 56.62 256 HIS A N 1
ATOM 1959 C CA . HIS A 1 256 ? -11.127 11.195 0.626 1.00 56.62 256 HIS A CA 1
ATOM 1960 C C . HIS A 1 256 ? -12.476 11.911 0.522 1.00 56.62 256 HIS A C 1
ATOM 1962 O O . HIS A 1 256 ? -12.792 12.812 1.298 1.00 56.62 256 HIS A O 1
ATOM 1968 N N . GLY A 1 257 ? -13.276 11.552 -0.484 1.00 61.59 257 GLY A N 1
ATOM 1969 C CA . GLY A 1 257 ? -14.505 12.285 -0.794 1.00 61.59 257 GLY A CA 1
ATOM 1970 C C . GLY A 1 257 ? -14.238 13.788 -0.961 1.00 61.59 257 GLY A C 1
ATOM 1971 O O . GLY A 1 257 ? -13.510 14.199 -1.862 1.00 61.59 257 GLY A O 1
ATOM 1972 N N . ARG A 1 258 ? -14.812 14.608 -0.069 1.00 60.50 258 ARG A N 1
ATOM 1973 C CA . ARG A 1 258 ? -14.630 16.075 -0.033 1.00 60.50 258 ARG A CA 1
ATOM 1974 C C . ARG A 1 258 ? -13.565 16.543 0.954 1.00 60.50 258 ARG A C 1
ATOM 1976 O O . ARG A 1 258 ? -13.406 17.744 1.142 1.00 60.50 258 ARG A O 1
ATOM 1983 N N . VAL A 1 259 ? -12.880 15.638 1.630 1.00 61.66 259 VAL A N 1
ATOM 1984 C CA . VAL A 1 259 ? -11.914 15.982 2.666 1.00 61.66 259 VAL A CA 1
ATOM 1985 C C . VAL A 1 259 ? -10.511 15.762 2.126 1.00 61.66 259 VAL A C 1
ATOM 1987 O O . VAL A 1 259 ? -10.196 14.719 1.554 1.00 61.66 259 VAL A O 1
ATOM 1990 N N . PHE A 1 260 ? -9.680 16.781 2.280 1.00 69.31 260 PHE A N 1
ATOM 1991 C CA . PHE A 1 260 ? -8.286 16.769 1.886 1.00 69.31 260 PHE A CA 1
ATOM 1992 C C . PHE A 1 260 ? -7.418 17.015 3.109 1.00 69.31 260 PHE A C 1
ATOM 1994 O O . PHE A 1 260 ? -7.522 18.068 3.738 1.00 69.31 260 PHE A O 1
ATOM 2001 N N . ASP A 1 261 ? -6.552 16.064 3.426 1.00 69.06 261 ASP A N 1
ATOM 2002 C CA . ASP A 1 261 ? -5.662 16.138 4.575 1.00 69.06 261 ASP A CA 1
ATOM 2003 C C . ASP A 1 261 ? -4.208 16.253 4.121 1.00 69.06 261 ASP A C 1
ATOM 2005 O O . ASP A 1 261 ? -3.786 15.588 3.175 1.00 69.06 261 ASP A O 1
ATOM 2009 N N . ILE A 1 262 ? -3.423 17.081 4.811 1.00 68.88 262 ILE A N 1
ATOM 2010 C CA . ILE A 1 262 ? -2.006 17.310 4.516 1.00 68.88 262 ILE A CA 1
ATOM 2011 C C . ILE A 1 262 ? -1.181 17.111 5.773 1.00 68.88 262 ILE A C 1
ATOM 2013 O O . ILE A 1 262 ? -1.344 17.840 6.752 1.00 68.88 262 ILE A O 1
ATOM 2017 N N . GLY A 1 263 ? -0.256 16.159 5.725 1.00 64.81 263 GLY A N 1
ATOM 2018 C CA . GLY A 1 263 ? 0.723 15.929 6.777 1.00 64.81 263 GLY A CA 1
ATOM 2019 C C . GLY A 1 263 ? 1.949 16.827 6.617 1.00 64.81 263 GLY A C 1
ATOM 2020 O O . GLY A 1 263 ? 2.500 16.979 5.524 1.00 64.81 263 GLY A O 1
ATOM 2021 N N . SER A 1 264 ? 2.408 17.401 7.725 1.00 63.34 264 SER A N 1
ATOM 2022 C CA . SER A 1 264 ? 3.653 18.157 7.802 1.00 63.34 264 SER A CA 1
ATOM 2023 C C . SER A 1 264 ? 4.811 17.285 8.267 1.00 63.34 264 SER A C 1
ATOM 2025 O O . SER A 1 264 ? 4.625 16.330 9.018 1.00 63.34 264 SER A O 1
ATOM 2027 N N . LYS A 1 265 ? 6.041 17.676 7.919 1.00 56.44 265 LYS A N 1
ATOM 2028 C CA . LYS A 1 265 ? 7.287 17.043 8.410 1.00 56.44 265 LYS A CA 1
ATOM 2029 C C . LYS A 1 265 ? 7.497 17.136 9.929 1.00 56.44 265 LYS A C 1
ATOM 2031 O O . LYS A 1 265 ? 8.494 16.623 10.432 1.00 56.44 265 LYS A O 1
ATOM 2036 N N . LEU A 1 266 ? 6.605 17.823 10.638 1.00 57.91 266 LEU A N 1
ATOM 2037 C CA . LEU A 1 266 ? 6.615 17.995 12.089 1.00 57.91 266 LEU A CA 1
ATOM 2038 C C . LEU A 1 266 ? 5.443 17.254 12.761 1.00 57.91 266 LEU A C 1
ATOM 2040 O O . LEU A 1 266 ? 5.135 17.548 13.910 1.00 57.91 266 LEU A O 1
ATOM 2044 N N . GLY A 1 267 ? 4.759 16.349 12.047 1.00 54.88 267 GLY A N 1
ATOM 2045 C CA . GLY A 1 267 ? 3.647 15.551 12.585 1.00 54.88 267 GLY A CA 1
ATOM 2046 C C . GLY A 1 267 ? 2.314 16.299 12.705 1.00 54.88 267 GLY A C 1
ATOM 2047 O O . GLY A 1 267 ? 1.362 15.779 13.275 1.00 54.88 267 GLY A O 1
ATOM 2048 N N . ARG A 1 268 ? 2.202 17.521 12.164 1.00 58.75 268 ARG A N 1
ATOM 2049 C CA . ARG A 1 268 ? 0.918 18.246 12.128 1.00 58.75 268 ARG A CA 1
ATOM 2050 C C . ARG A 1 268 ? 0.109 17.805 10.921 1.00 58.75 268 ARG A C 1
ATOM 2052 O O . ARG A 1 268 ? 0.674 17.713 9.835 1.00 58.75 268 ARG A O 1
ATOM 2059 N N . VAL A 1 269 ? -1.199 17.636 11.080 1.00 64.31 269 VAL A N 1
ATOM 2060 C CA . VAL A 1 269 ? -2.102 17.355 9.958 1.00 64.31 269 VAL A CA 1
ATOM 2061 C C . VAL A 1 269 ? -3.100 18.496 9.799 1.00 64.31 269 VAL A C 1
ATOM 2063 O O . VAL A 1 269 ? -3.755 18.896 10.759 1.00 64.31 269 VAL A O 1
ATOM 2066 N N . LEU A 1 270 ? -3.178 19.050 8.590 1.00 62.06 270 LEU A N 1
ATOM 2067 C CA . LEU A 1 270 ? -4.174 20.048 8.212 1.00 62.06 270 LEU A CA 1
ATOM 2068 C C . LEU A 1 270 ? -5.306 19.368 7.463 1.00 62.06 270 LEU A C 1
ATOM 2070 O O . LEU A 1 270 ? -5.043 18.696 6.471 1.00 62.06 270 LEU A O 1
ATOM 2074 N N . LYS A 1 271 ? -6.539 19.611 7.903 1.00 70.19 271 LYS A N 1
ATOM 2075 C CA . LYS A 1 271 ? -7.751 19.138 7.242 1.00 70.19 271 LYS A CA 1
ATOM 2076 C C . LYS A 1 271 ? -8.434 20.273 6.492 1.00 70.19 271 LYS A C 1
ATOM 2078 O O . LYS A 1 271 ? -8.691 21.334 7.059 1.00 70.19 271 LYS A O 1
ATOM 2083 N N . PHE A 1 272 ? -8.809 20.011 5.249 1.00 66.00 272 PHE A N 1
ATOM 2084 C CA . PHE A 1 272 ? -9.590 20.902 4.404 1.00 66.00 272 PHE A CA 1
ATOM 2085 C C . PHE A 1 272 ? -10.863 20.191 3.955 1.00 66.00 272 PHE A C 1
ATOM 2087 O O . PHE A 1 272 ? -10.814 19.052 3.502 1.00 66.00 272 PHE A O 1
ATOM 2094 N N . VAL A 1 273 ? -12.005 20.872 4.051 1.00 66.69 273 VAL A N 1
ATOM 2095 C CA . VAL A 1 273 ? -13.271 20.395 3.480 1.00 66.69 273 VAL A CA 1
ATOM 2096 C C . VAL A 1 273 ? -13.549 21.201 2.222 1.00 66.69 273 VAL A C 1
ATOM 2098 O O . VAL A 1 273 ? -13.663 22.427 2.268 1.00 66.69 273 VAL A O 1
ATOM 2101 N N . LEU A 1 274 ? -13.637 20.509 1.096 1.00 61.00 274 LEU A N 1
ATOM 2102 C CA . LEU A 1 274 ? -13.910 21.091 -0.206 1.00 61.00 274 LEU A CA 1
ATOM 2103 C C . LEU A 1 274 ? -15.378 21.496 -0.272 1.00 61.00 274 LEU A C 1
ATOM 2105 O O . LEU A 1 274 ? -16.278 20.669 -0.114 1.00 61.00 274 LEU A O 1
ATOM 2109 N N . ARG A 1 275 ? -15.599 22.796 -0.470 1.00 59.72 275 ARG A N 1
ATOM 2110 C CA . ARG A 1 275 ? -16.911 23.364 -0.777 1.00 59.72 275 ARG A CA 1
ATOM 2111 C C . ARG A 1 275 ? -17.071 23.426 -2.294 1.00 59.72 275 ARG A C 1
ATOM 2113 O O . ARG A 1 275 ? -16.072 23.603 -2.994 1.00 59.72 275 ARG A O 1
ATOM 2120 N N . GLU A 1 276 ? -18.303 23.226 -2.748 1.00 54.38 276 GLU A N 1
ATOM 2121 C CA . GLU A 1 276 ? -18.709 23.410 -4.150 1.00 54.38 276 GLU A CA 1
ATOM 2122 C C . GLU A 1 276 ? -18.450 24.848 -4.620 1.00 54.38 276 GLU A C 1
ATOM 2124 O O . GLU A 1 276 ? -18.623 25.780 -3.796 1.00 54.38 276 GLU A O 1
#

Foldseek 3Di:
DQLQKDWDFAAFPPDQWGWTWIDGPVGIATLDRDSFHWQEKEAANSRQWIWTDTQDQWIFIWGQDNVSPIDGPDIQGRPDRFDFQYWYAFNVSQWIWTFGQQAIFIDGPVVSYGPDGDGCPPTGFNEWYAACVRDIDTDPQWLYWDAANVRQWIWTAGPVFQWIWIAGPVVRDTQDIDRFPDGWNDWDADPLNQWTDTLRKTHGRPPPDDPDDDDDDDPPPPPDPQDWMQDPQFTGGVPDGDDHHDPQQSGGWDDGPQWIWTAGSVGDIDIDGHDD